Protein AF-A0A7J2R5H4-F1 (afdb_monomer)

Mean predicted aligned error: 17.63 Å

Secondary structure (DSSP, 8-state):
-PPPPHHHHHHHHHHTTTPPPTTTT--TTT-HHHHHHHHHHHHHHTTPPPPHHHHHHHHHHHSS----S--HHHHHHHHHHHTT-PPPHHHHHHHHHHHHHHHHHHTTS---S-HHHHHHHHHHHHTT---EES-SSTT--SEEETTTEEEEEE-HHHHT-HHHHHHHHHTT-S-HHHHHHHHHHHHHHHHTT-EEEEEEHHHHHHHHHHHHHHHHTT-

Sequence (219 aa):
MRCLSKEHKLKLSKSLKGIKPWNKGLTKLSDNRMKIISEKVSKTLTGRKLSKQHKENISKGGKGTKRPLVSNKWRERQSLSHMGNKPSEQTKEKMSKSAIIRISKRSNGKFKNTKPERLVQSVLSVNHIEYETHKSIYGIPDIFIKPNICIFIDGCYFHGCKKCHSKQVLSGIIPTKQIKRDILVNKKLKLLDYDVFRFWEHDVLNNVYDLIKGELKFV

Solvent-accessible surface area (backbone atoms only — not comparable to full-atom values): 13100 Å² total; per-residue (Å²): 132,88,79,76,51,73,67,55,54,49,54,51,53,61,75,50,63,87,65,77,59,95,60,76,88,64,41,62,88,78,32,68,67,50,36,52,51,51,50,53,52,47,63,70,51,60,88,62,79,77,51,70,70,58,52,48,51,56,51,55,74,52,62,82,62,72,74,66,76,80,41,70,69,55,53,48,53,53,48,60,72,47,60,90,65,72,75,52,70,72,52,50,51,51,51,48,56,54,46,52,53,51,52,60,66,44,71,83,52,91,83,72,81,48,73,48,54,50,50,54,52,49,52,34,55,75,68,73,50,72,70,42,69,58,43,96,51,86,78,44,32,57,37,32,31,81,94,42,40,32,34,38,74,43,48,44,77,62,71,42,32,62,87,86,36,43,73,46,49,76,67,63,74,41,53,64,68,53,55,54,48,51,53,51,35,53,54,53,39,48,74,68,69,28,50,78,49,77,41,47,35,67,55,42,70,74,43,45,64,64,53,49,45,69,71,60,52,76,120

Foldseek 3Di:
DDDDDPVRVVVVVVVCVPPDPPCVPPDVVRDVVNVVVVVVVCVVPVPDDDDPVRVVVVVVVCPPPPVPPCDVVNVVVVVVVCVPDDDDPVRVVVVVVVVVVVVVVCVPPPDAPDPLLVLLVVLCVVLVFDWDAQPPDQPRARIDGPPAEGEHEDECQALPPCVPHVPCVVVVVHPPVVPVSVVVSVVVSVVVVHHYHYHYSVCSVVDVNVVCCVPVVSD

Structure (mmCIF, N/CA/C/O backbone):
data_AF-A0A7J2R5H4-F1
#
_entry.id   AF-A0A7J2R5H4-F1
#
loop_
_atom_site.group_PDB
_atom_site.id
_atom_site.type_symbol
_atom_site.label_atom_id
_atom_site.label_alt_id
_atom_site.label_comp_id
_atom_site.label_asym_id
_atom_site.label_entity_id
_atom_site.label_seq_id
_atom_site.pdbx_PDB_ins_code
_atom_site.Cartn_x
_atom_site.Cartn_y
_atom_site.Cartn_z
_atom_site.occupancy
_atom_site.B_iso_or_equiv
_atom_site.auth_seq_id
_atom_site.auth_comp_id
_atom_site.auth_asym_id
_atom_site.auth_atom_id
_atom_site.pdbx_PDB_model_num
ATOM 1 N N . MET A 1 1 ? 29.110 22.960 -41.465 1.00 38.25 1 MET A N 1
ATOM 2 C CA . MET A 1 1 ? 28.527 22.041 -42.473 1.00 38.25 1 MET A CA 1
ATOM 3 C C . MET A 1 1 ? 27.745 22.877 -43.473 1.00 38.25 1 MET A C 1
ATOM 5 O O . MET A 1 1 ? 26.757 23.481 -43.074 1.00 38.25 1 MET A O 1
ATOM 9 N N . ARG A 1 2 ? 28.211 22.983 -44.725 1.00 34.78 2 ARG A N 1
ATOM 10 C CA . ARG A 1 2 ? 27.499 23.724 -45.781 1.00 34.78 2 ARG A CA 1
ATOM 11 C C . ARG A 1 2 ? 26.183 23.001 -46.088 1.00 34.78 2 ARG A C 1
ATOM 13 O O . ARG A 1 2 ? 26.192 21.813 -46.398 1.00 34.78 2 ARG A O 1
ATOM 20 N N . CYS A 1 3 ? 25.052 23.686 -45.938 1.00 40.31 3 CYS A N 1
ATOM 21 C CA . CYS A 1 3 ? 23.750 23.123 -46.287 1.00 40.31 3 CYS A CA 1
ATOM 22 C C . CYS A 1 3 ? 23.586 23.137 -47.811 1.00 40.31 3 CYS A C 1
ATOM 24 O O . CYS A 1 3 ? 23.697 24.189 -48.430 1.00 40.31 3 CYS A O 1
ATOM 26 N N . LEU A 1 4 ? 23.312 21.976 -48.410 1.00 58.97 4 LEU A N 1
ATOM 27 C CA . LEU A 1 4 ? 23.008 21.866 -49.841 1.00 58.97 4 LEU A CA 1
ATOM 28 C C . LEU A 1 4 ? 21.723 22.642 -50.177 1.00 58.97 4 LEU A C 1
ATOM 30 O O . LEU A 1 4 ? 20.738 22.550 -49.431 1.00 58.97 4 LEU A O 1
ATOM 34 N N . SER A 1 5 ? 21.727 23.371 -51.300 1.00 75.69 5 SER A N 1
ATOM 35 C CA . SER A 1 5 ? 20.550 24.097 -51.793 1.00 75.69 5 SER A CA 1
ATOM 36 C C . SER A 1 5 ? 19.396 23.129 -52.096 1.00 75.69 5 SER A C 1
ATOM 38 O O . SER A 1 5 ? 19.605 21.936 -52.344 1.00 75.69 5 SER A O 1
ATOM 40 N N . LYS A 1 6 ? 18.152 23.626 -52.045 1.00 69.00 6 LYS A N 1
ATOM 41 C CA . LYS A 1 6 ? 16.945 22.818 -52.317 1.00 69.00 6 LYS A CA 1
ATOM 42 C C . LYS A 1 6 ? 17.012 22.155 -53.694 1.00 69.00 6 LYS A C 1
ATOM 44 O O . LYS A 1 6 ? 16.671 20.986 -53.833 1.00 69.00 6 LYS A O 1
ATOM 49 N N . GLU A 1 7 ? 17.524 22.888 -54.670 1.00 71.06 7 GLU A N 1
ATOM 50 C CA . GLU A 1 7 ? 17.703 22.439 -56.045 1.00 71.06 7 GLU A CA 1
ATOM 51 C C . GLU A 1 7 ? 18.719 21.296 -56.149 1.00 71.06 7 GLU A C 1
ATOM 53 O O . GLU A 1 7 ? 18.474 20.287 -56.811 1.00 71.06 7 GLU A O 1
ATOM 58 N N . HIS A 1 8 ? 19.819 21.396 -55.400 1.00 71.00 8 HIS A N 1
ATOM 59 C CA . HIS A 1 8 ? 20.851 20.368 -55.373 1.00 71.00 8 HIS A CA 1
ATOM 60 C C . HIS A 1 8 ? 20.341 19.073 -54.724 1.00 71.00 8 HIS A C 1
ATOM 62 O O . HIS A 1 8 ? 20.588 17.984 -55.236 1.00 71.00 8 HIS A O 1
ATOM 68 N N . LYS A 1 9 ? 19.540 19.181 -53.652 1.00 67.81 9 LYS A N 1
ATOM 69 C CA . LYS A 1 9 ? 18.851 18.031 -53.033 1.00 67.81 9 LYS A CA 1
ATOM 70 C C . LYS A 1 9 ? 17.858 17.366 -53.990 1.00 67.81 9 LYS A C 1
ATOM 72 O O . LYS A 1 9 ? 17.735 16.143 -53.981 1.00 67.81 9 LYS A O 1
ATOM 77 N N . LEU A 1 10 ? 17.164 18.156 -54.812 1.00 72.69 10 LEU A N 1
ATOM 78 C CA . LEU A 1 10 ? 16.202 17.650 -55.791 1.00 72.69 10 LEU A CA 1
ATOM 79 C C . LEU A 1 10 ? 16.900 16.900 -56.935 1.00 72.69 10 LEU A C 1
ATOM 81 O O . LEU A 1 10 ? 16.455 15.815 -57.308 1.00 72.69 10 LEU A O 1
ATOM 85 N N . LYS A 1 11 ? 18.015 17.443 -57.447 1.00 74.75 11 LYS A N 1
ATOM 86 C CA . LYS A 1 11 ? 18.871 16.781 -58.450 1.00 74.75 11 LYS A CA 1
ATOM 87 C C . LYS A 1 11 ? 19.430 15.455 -57.919 1.00 74.75 11 LYS A C 1
ATOM 89 O O . LYS A 1 11 ? 19.327 14.443 -58.604 1.00 74.75 11 LYS A O 1
ATOM 94 N N . LEU A 1 12 ? 19.903 15.437 -56.669 1.00 67.25 12 LEU A N 1
ATOM 95 C CA . LEU A 1 12 ? 20.386 14.220 -56.002 1.00 67.25 12 LEU A CA 1
ATOM 96 C C . LEU A 1 12 ? 19.277 13.165 -55.835 1.00 67.25 12 LEU A C 1
ATOM 98 O O . LEU A 1 12 ? 19.480 11.987 -56.097 1.00 67.25 12 LEU A O 1
ATOM 102 N N . SER A 1 13 ? 18.083 13.590 -55.411 1.00 69.19 13 SER A N 1
ATOM 103 C CA . SER A 1 13 ? 16.916 12.712 -55.251 1.00 69.19 13 SER A CA 1
ATOM 104 C C . SER A 1 13 ? 16.495 12.068 -56.575 1.00 69.19 13 SER A C 1
ATOM 106 O O . SER A 1 13 ? 16.214 10.870 -56.621 1.00 69.19 13 SER A O 1
ATOM 108 N N . LYS A 1 14 ? 16.499 12.846 -57.666 1.00 76.19 14 LYS A N 1
ATOM 109 C CA . LYS A 1 14 ? 16.196 12.343 -59.011 1.00 76.19 14 LYS A CA 1
ATOM 110 C C . LYS A 1 14 ? 17.250 11.347 -59.506 1.00 76.19 14 LYS A C 1
ATOM 112 O O . LYS A 1 14 ? 16.854 10.330 -60.061 1.00 76.19 14 LYS A O 1
ATOM 117 N N . SER A 1 15 ? 18.546 11.587 -59.273 1.00 70.69 15 SER A N 1
ATOM 118 C CA . SER A 1 15 ? 19.603 10.666 -59.733 1.00 70.69 15 SER A CA 1
ATOM 119 C C . SER A 1 15 ? 19.672 9.361 -58.934 1.00 70.69 15 SER A C 1
ATOM 121 O O . SER A 1 15 ? 20.053 8.327 -59.470 1.00 70.69 15 SER A O 1
ATOM 123 N N . LEU A 1 16 ? 19.262 9.381 -57.664 1.00 66.25 16 LEU A N 1
ATOM 124 C CA . LEU A 1 16 ? 19.221 8.197 -56.799 1.00 66.25 16 LEU A CA 1
ATOM 125 C C . LEU A 1 16 ? 17.943 7.360 -56.976 1.00 66.25 16 LEU A C 1
ATOM 127 O O . LEU A 1 16 ? 17.800 6.301 -56.355 1.00 66.25 16 LEU A O 1
ATOM 131 N N . LYS A 1 17 ? 16.991 7.819 -57.797 1.00 61.41 17 LYS A N 1
ATOM 132 C CA . LYS A 1 17 ? 15.691 7.170 -57.978 1.00 61.41 17 LYS A CA 1
ATOM 133 C C . LYS A 1 17 ? 15.877 5.840 -58.722 1.00 61.41 17 LYS A C 1
ATOM 135 O O . LYS A 1 17 ? 16.174 5.823 -59.907 1.00 61.41 17 LYS A O 1
ATOM 140 N N . GLY A 1 18 ? 15.706 4.726 -58.006 1.00 66.69 18 GLY A N 1
ATOM 141 C CA . GLY A 1 18 ? 15.849 3.362 -58.539 1.00 66.69 18 GLY A CA 1
ATOM 142 C C . GLY A 1 18 ? 17.138 2.641 -58.128 1.00 66.69 18 GLY A C 1
ATOM 143 O O . GLY A 1 18 ? 17.202 1.417 -58.223 1.00 66.69 18 GLY A O 1
ATOM 144 N N . ILE A 1 19 ? 18.130 3.352 -57.581 1.00 68.12 19 ILE A N 1
ATOM 145 C CA . ILE A 1 19 ? 19.371 2.733 -57.104 1.00 68.12 19 ILE A CA 1
ATOM 146 C C . ILE A 1 19 ? 19.095 2.019 -55.778 1.00 68.12 19 ILE A C 1
ATOM 148 O O . ILE A 1 19 ? 18.742 2.633 -54.767 1.00 68.12 19 ILE A O 1
ATOM 152 N N . LYS A 1 20 ? 19.251 0.693 -55.774 1.00 61.75 20 LYS A N 1
ATOM 153 C CA . LYS A 1 20 ? 19.143 -0.121 -54.563 1.00 61.75 20 LYS A CA 1
ATOM 154 C C . LYS A 1 20 ? 20.397 0.129 -53.710 1.00 61.75 20 LYS A C 1
ATOM 156 O O . LYS A 1 20 ? 21.496 -0.141 -54.187 1.00 61.75 20 LYS A O 1
ATOM 161 N N . PRO A 1 21 ? 20.282 0.642 -52.473 1.00 66.50 21 PRO A N 1
ATOM 162 C CA . PRO A 1 21 ? 21.464 0.890 -51.665 1.00 66.50 21 PRO A CA 1
ATOM 163 C C . PRO A 1 21 ? 22.123 -0.444 -51.301 1.00 66.50 21 PRO A C 1
ATOM 165 O O . PRO A 1 21 ? 21.437 -1.429 -51.022 1.00 66.50 21 PRO A O 1
ATOM 168 N N . TRP A 1 22 ? 23.455 -0.474 -51.309 1.00 72.75 22 TRP A N 1
ATOM 169 C CA . TRP A 1 22 ? 24.270 -1.684 -51.127 1.00 72.75 22 TRP A CA 1
ATOM 170 C C . TRP A 1 22 ? 24.010 -2.423 -49.802 1.00 72.75 22 TRP A C 1
ATOM 172 O O . TRP A 1 22 ? 24.331 -3.597 -49.666 1.00 72.75 22 TRP A O 1
ATOM 182 N N . ASN A 1 23 ? 23.418 -1.740 -48.821 1.00 68.56 23 ASN A N 1
ATOM 183 C CA . ASN A 1 23 ? 23.062 -2.280 -47.513 1.00 68.56 23 ASN A CA 1
ATOM 184 C C . ASN A 1 23 ? 21.603 -2.762 -47.412 1.00 68.56 23 ASN A C 1
ATOM 186 O O . ASN A 1 23 ? 21.162 -3.159 -46.331 1.00 68.56 23 ASN A O 1
ATOM 190 N N . LYS A 1 24 ? 20.820 -2.713 -48.497 1.00 70.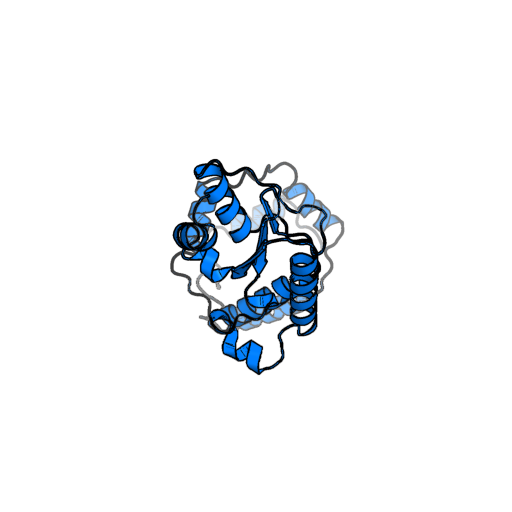50 24 LYS A N 1
ATOM 191 C CA . LYS A 1 24 ? 19.404 -3.097 -48.462 1.00 70.50 24 LYS A CA 1
ATOM 192 C C . LYS A 1 24 ? 19.268 -4.598 -48.191 1.00 70.50 24 LYS A C 1
ATOM 194 O O . LYS A 1 24 ? 19.534 -5.409 -49.070 1.00 70.50 24 LYS A O 1
ATOM 199 N N . GLY A 1 25 ? 18.799 -4.940 -46.991 1.00 69.12 25 GLY A N 1
ATOM 200 C CA . GLY A 1 25 ? 18.618 -6.322 -46.527 1.00 69.12 25 GLY A CA 1
ATOM 201 C C . GLY A 1 25 ? 19.728 -6.834 -45.601 1.00 69.12 25 GLY A C 1
ATOM 202 O O . GLY A 1 25 ? 19.574 -7.905 -45.027 1.00 69.12 25 GLY A O 1
ATOM 203 N N . LEU A 1 26 ? 20.805 -6.066 -45.392 1.00 74.19 26 LEU A N 1
ATOM 204 C CA . LEU A 1 26 ? 21.853 -6.400 -44.424 1.00 74.19 26 LEU A CA 1
ATOM 205 C C . LEU A 1 26 ? 21.480 -5.859 -43.038 1.00 74.19 26 LEU A C 1
ATOM 207 O O . LEU A 1 26 ? 21.180 -4.677 -42.866 1.00 74.19 26 LEU A O 1
ATOM 211 N N . THR A 1 27 ? 21.519 -6.723 -42.029 1.00 69.00 27 THR A N 1
ATOM 212 C CA . THR A 1 27 ? 21.277 -6.389 -40.621 1.00 69.00 27 THR A CA 1
ATOM 213 C C . THR A 1 27 ? 22.570 -6.510 -39.812 1.00 69.00 27 THR A C 1
ATOM 215 O O . THR A 1 27 ? 23.542 -7.118 -40.254 1.00 69.00 27 THR A O 1
ATOM 218 N N . LYS A 1 28 ? 22.587 -5.977 -38.582 1.00 66.31 28 LYS A N 1
ATOM 219 C CA . LYS A 1 28 ? 23.737 -6.126 -37.662 1.00 66.31 28 LYS A CA 1
ATOM 220 C C . LYS A 1 28 ? 24.020 -7.583 -37.272 1.00 66.31 28 LYS A C 1
ATOM 222 O O . LYS A 1 28 ? 25.095 -7.865 -36.758 1.00 66.31 28 LYS A O 1
ATOM 227 N N . LEU A 1 29 ? 23.031 -8.460 -37.455 1.00 66.94 29 LEU A N 1
ATOM 228 C CA . LEU A 1 29 ? 23.120 -9.891 -37.176 1.00 66.94 29 LEU A CA 1
ATOM 229 C C . LEU A 1 29 ? 23.621 -10.668 -38.395 1.00 66.94 29 LEU A C 1
ATOM 231 O O . LEU A 1 29 ? 24.313 -11.661 -38.231 1.00 66.94 29 LEU A O 1
ATOM 235 N N . SER A 1 30 ? 23.287 -10.206 -39.603 1.00 70.06 30 SER A N 1
ATOM 236 C CA . SER A 1 30 ? 23.615 -10.907 -40.845 1.00 70.06 30 SER A CA 1
ATOM 237 C C . SER A 1 30 ? 24.944 -10.475 -41.471 1.00 70.06 30 SER A C 1
ATOM 239 O O . SER A 1 30 ? 25.470 -11.205 -42.299 1.00 70.06 30 SER A O 1
ATOM 241 N N . ASP A 1 31 ? 25.489 -9.301 -41.124 1.00 76.88 31 ASP A N 1
ATOM 242 C CA . ASP A 1 31 ? 26.771 -8.821 -41.660 1.00 76.88 31 ASP A CA 1
ATOM 243 C C . ASP A 1 31 ? 27.586 -8.066 -40.594 1.00 76.88 31 ASP A C 1
ATOM 245 O O . ASP A 1 31 ? 27.145 -7.069 -40.008 1.00 76.88 31 ASP A O 1
ATOM 249 N N . ASN A 1 32 ? 28.819 -8.524 -40.364 1.00 78.31 32 ASN A N 1
ATOM 250 C CA . ASN A 1 32 ? 29.728 -7.961 -39.366 1.00 78.31 32 ASN A CA 1
ATOM 251 C C . ASN A 1 32 ? 30.132 -6.505 -39.683 1.00 78.31 32 ASN A C 1
ATOM 253 O O . ASN A 1 32 ? 30.345 -5.698 -38.776 1.00 78.31 32 ASN A O 1
ATOM 257 N N . ARG A 1 33 ? 30.149 -6.101 -40.960 1.00 79.00 33 ARG A N 1
ATOM 258 C CA . ARG A 1 33 ? 30.420 -4.708 -41.359 1.00 79.00 33 ARG A CA 1
ATOM 259 C C . ARG A 1 33 ? 29.328 -3.767 -40.856 1.00 79.00 33 ARG A C 1
ATOM 261 O O . ARG A 1 33 ? 29.638 -2.667 -40.402 1.00 79.00 33 ARG A O 1
ATOM 268 N N . MET A 1 34 ? 28.062 -4.201 -40.869 1.00 77.62 34 MET A N 1
ATOM 269 C CA . MET A 1 34 ? 26.941 -3.419 -40.321 1.00 77.62 34 MET A CA 1
ATOM 270 C C . MET A 1 34 ? 27.062 -3.237 -38.809 1.00 77.62 34 MET A C 1
ATOM 272 O O . MET A 1 34 ? 26.751 -2.161 -38.286 1.00 77.62 34 MET A O 1
ATOM 276 N N . LYS A 1 35 ? 27.559 -4.260 -38.107 1.00 76.06 35 LYS A N 1
ATOM 277 C CA . LYS A 1 35 ? 27.850 -4.188 -36.673 1.00 76.06 35 LYS A CA 1
ATOM 278 C C . LYS A 1 35 ? 28.961 -3.174 -36.383 1.00 76.06 35 LYS A C 1
ATOM 280 O O . LYS A 1 35 ? 28.731 -2.234 -35.623 1.00 76.06 35 LYS A O 1
ATOM 285 N N . ILE A 1 36 ? 30.098 -3.281 -37.073 1.00 81.19 36 ILE A N 1
ATOM 286 C CA . ILE A 1 36 ? 31.251 -2.376 -36.916 1.00 81.19 36 ILE A CA 1
ATOM 287 C C . ILE A 1 36 ? 30.870 -0.922 -37.233 1.00 81.19 36 ILE A C 1
ATOM 289 O O . ILE A 1 36 ? 31.207 -0.009 -36.474 1.00 81.19 36 ILE A O 1
ATOM 293 N N . ILE A 1 37 ? 30.141 -0.686 -38.330 1.00 79.69 37 ILE A N 1
ATOM 294 C CA . ILE A 1 37 ? 29.668 0.656 -38.704 1.00 79.69 37 ILE A CA 1
ATOM 295 C C . ILE A 1 37 ? 28.737 1.207 -37.622 1.00 79.69 37 ILE A C 1
ATOM 297 O O . ILE A 1 37 ? 28.915 2.343 -37.183 1.00 79.69 37 ILE A O 1
ATOM 301 N N . SER A 1 38 ? 27.782 0.407 -37.137 1.00 75.19 38 SER A N 1
ATOM 302 C CA . SER A 1 38 ? 26.873 0.836 -36.072 1.00 75.19 38 SER A CA 1
ATOM 303 C C . SER A 1 38 ? 27.605 1.162 -34.771 1.00 75.19 38 SER A C 1
ATOM 305 O O . SER A 1 38 ? 27.199 2.096 -34.084 1.00 75.19 38 SER A O 1
ATOM 307 N N . GLU A 1 39 ? 28.631 0.399 -34.403 1.00 78.44 39 GLU A N 1
ATOM 308 C CA . GLU A 1 39 ? 29.410 0.635 -33.185 1.00 78.44 39 GLU A CA 1
ATOM 309 C C . GLU A 1 39 ? 30.249 1.911 -33.300 1.00 78.44 39 GLU A C 1
ATOM 311 O O . GLU A 1 39 ? 30.237 2.733 -32.382 1.00 78.44 39 GLU A O 1
ATOM 316 N N . LYS A 1 40 ? 30.907 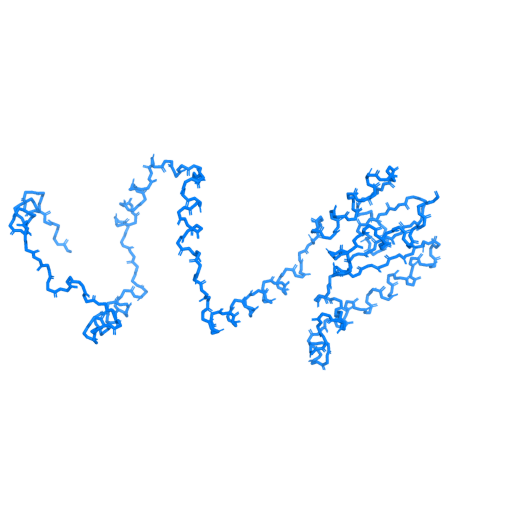2.136 -34.445 1.00 82.12 40 LYS A N 1
ATOM 317 C CA . LYS A 1 40 ? 31.647 3.381 -34.723 1.00 82.12 40 LYS A CA 1
ATOM 318 C C . LYS A 1 40 ? 30.725 4.603 -34.713 1.00 82.12 40 LYS A C 1
ATOM 320 O O . LYS A 1 40 ? 31.038 5.610 -34.078 1.00 82.12 40 LYS A O 1
ATOM 325 N N . VAL A 1 41 ? 29.565 4.514 -35.362 1.00 76.31 41 VAL A N 1
ATOM 326 C CA . VAL A 1 41 ? 28.556 5.587 -35.359 1.00 76.31 41 VAL A CA 1
ATOM 327 C C . VAL A 1 41 ? 28.009 5.824 -33.949 1.00 76.31 41 VAL A C 1
ATOM 329 O O . VAL A 1 41 ? 27.904 6.967 -33.518 1.00 76.31 41 VAL A O 1
ATOM 332 N N . SER A 1 42 ? 27.716 4.769 -33.186 1.00 72.81 42 SER A N 1
ATOM 333 C CA . SER A 1 42 ? 27.232 4.920 -31.810 1.00 72.81 42 SER A CA 1
ATOM 334 C C . SER A 1 42 ? 28.263 5.623 -30.932 1.00 72.81 42 SER A C 1
ATOM 336 O O . SER A 1 42 ? 27.902 6.588 -30.268 1.00 72.81 42 SER A O 1
ATOM 338 N N . LYS A 1 43 ? 29.535 5.197 -30.976 1.00 75.75 43 LYS A N 1
ATOM 339 C CA . LYS A 1 43 ? 30.639 5.797 -30.204 1.00 75.75 43 LYS A CA 1
ATOM 340 C C . LYS A 1 43 ? 30.876 7.269 -30.558 1.00 75.75 43 LYS A C 1
ATOM 342 O O . LYS A 1 43 ? 31.111 8.083 -29.673 1.00 75.75 43 LYS A O 1
ATOM 347 N N . THR A 1 44 ? 30.781 7.625 -31.839 1.00 72.38 44 THR A N 1
ATOM 348 C CA . THR A 1 44 ? 30.969 9.014 -32.304 1.00 72.38 44 THR A CA 1
ATOM 349 C C . THR A 1 44 ? 29.789 9.932 -31.978 1.00 72.38 44 THR A C 1
ATOM 351 O O . THR A 1 44 ? 29.961 11.147 -31.875 1.00 72.38 44 THR A O 1
ATOM 354 N N . LEU A 1 45 ? 28.583 9.379 -31.820 1.00 69.12 45 LEU A N 1
ATOM 355 C CA . LEU A 1 45 ? 27.383 10.146 -31.480 1.00 69.12 45 LEU A CA 1
ATOM 356 C C . LEU A 1 45 ? 27.125 10.221 -29.971 1.00 69.12 45 LEU A C 1
ATOM 358 O O . LEU A 1 45 ? 26.498 11.183 -29.518 1.00 69.12 45 LEU A O 1
ATOM 362 N N . THR A 1 46 ? 27.600 9.253 -29.182 1.00 53.75 46 THR A N 1
ATOM 363 C CA . THR A 1 46 ? 27.489 9.286 -27.718 1.00 53.75 46 THR A CA 1
ATOM 364 C C . THR A 1 46 ? 28.124 10.553 -27.149 1.00 53.75 46 THR A C 1
ATOM 366 O O . THR A 1 46 ? 29.288 10.843 -27.395 1.00 53.75 46 THR A O 1
ATOM 369 N N . GLY A 1 47 ? 27.336 11.330 -26.400 1.00 64.38 47 GLY A N 1
ATOM 370 C CA . GLY A 1 47 ? 27.778 12.579 -25.763 1.00 64.38 47 GLY A CA 1
ATOM 371 C C . GLY A 1 47 ? 27.771 13.823 -26.663 1.00 64.38 47 GLY A C 1
ATOM 372 O O . GLY A 1 47 ? 27.967 14.933 -26.163 1.00 64.38 47 GLY A O 1
ATOM 373 N N . ARG A 1 48 ? 27.488 13.697 -27.969 1.00 73.75 48 ARG A N 1
ATOM 374 C CA . ARG A 1 48 ? 27.439 14.848 -28.882 1.00 73.75 48 ARG A CA 1
ATOM 375 C C . ARG A 1 48 ? 26.281 15.787 -28.523 1.00 73.75 48 ARG A C 1
ATOM 377 O O . ARG A 1 48 ? 25.109 15.430 -28.634 1.00 73.75 48 ARG A O 1
ATOM 384 N N . LYS A 1 49 ? 26.598 17.034 -28.158 1.00 71.62 49 LYS A N 1
ATOM 385 C CA . LYS A 1 49 ? 25.590 18.079 -27.922 1.00 71.62 49 LYS A CA 1
ATOM 386 C C . LYS A 1 49 ? 25.029 18.586 -29.256 1.00 71.62 49 LYS A C 1
ATOM 388 O O . LYS A 1 49 ? 25.769 19.019 -30.136 1.00 71.62 49 LYS A O 1
ATOM 393 N N . LEU A 1 50 ? 23.705 18.545 -29.403 1.00 73.69 50 LEU A N 1
ATOM 394 C CA . LEU A 1 50 ? 23.008 19.106 -30.567 1.00 73.69 50 LEU A CA 1
ATOM 395 C C . LEU A 1 50 ? 23.131 20.639 -30.584 1.00 73.69 50 LEU A C 1
ATOM 397 O O . LEU A 1 50 ? 23.021 21.278 -29.533 1.00 73.69 50 LEU A O 1
ATOM 401 N N . SER A 1 51 ? 23.316 21.229 -31.771 1.00 79.56 51 SER A N 1
ATOM 402 C CA . SER A 1 51 ? 23.372 22.689 -31.931 1.00 79.56 51 SER A CA 1
ATOM 403 C C . SER A 1 51 ? 22.021 23.341 -31.616 1.00 79.56 51 SER A C 1
ATOM 405 O O . SER A 1 51 ? 20.975 22.696 -31.723 1.00 79.56 51 SER A O 1
ATOM 407 N N . LYS A 1 52 ? 22.027 24.632 -31.253 1.00 75.12 52 LYS A N 1
ATOM 408 C CA . LYS A 1 52 ? 20.796 25.397 -30.970 1.00 75.12 52 LYS A CA 1
ATOM 409 C C . LYS A 1 52 ? 19.806 25.328 -32.141 1.00 75.12 52 LYS A C 1
ATOM 411 O O . LYS A 1 52 ? 18.664 24.932 -31.943 1.00 75.12 52 LYS A O 1
ATOM 416 N N . GLN A 1 53 ? 20.286 25.571 -33.362 1.00 74.75 53 GLN A N 1
ATOM 417 C CA . GLN A 1 53 ? 19.480 25.505 -34.586 1.00 74.75 53 GLN A CA 1
ATOM 418 C C . GLN A 1 53 ? 18.897 24.103 -34.839 1.00 74.75 53 GLN A C 1
ATOM 420 O O . GLN A 1 53 ? 17.750 23.963 -35.254 1.00 74.75 53 GLN A O 1
ATOM 425 N N . HIS A 1 54 ? 19.655 23.040 -34.549 1.00 70.56 54 HIS A N 1
ATOM 426 C CA . HIS A 1 54 ? 19.165 21.669 -34.701 1.00 70.56 54 HIS A CA 1
ATOM 427 C C . HIS A 1 54 ? 18.081 21.326 -33.666 1.00 70.56 54 HIS A C 1
ATOM 429 O O . HIS A 1 54 ? 17.068 20.726 -34.017 1.00 70.56 54 HIS A O 1
ATOM 435 N N . LYS A 1 55 ? 18.250 21.754 -32.406 1.00 73.12 55 LYS A N 1
ATOM 436 C CA . LYS A 1 55 ? 17.223 21.611 -31.356 1.00 73.12 55 LYS A CA 1
ATOM 437 C C . LYS A 1 55 ? 15.940 22.362 -31.713 1.00 73.12 55 LYS A C 1
ATOM 439 O O . LYS A 1 55 ? 14.846 21.845 -31.503 1.00 73.12 55 LYS A O 1
ATOM 444 N N . GLU A 1 56 ? 16.076 23.556 -32.279 1.00 73.25 56 GLU A N 1
ATOM 445 C CA . GLU A 1 56 ? 14.948 24.383 -32.696 1.00 73.25 56 GLU A CA 1
ATOM 446 C C . GLU A 1 56 ? 14.182 23.765 -33.870 1.00 73.25 56 GLU A C 1
ATOM 448 O O . GLU A 1 56 ? 12.956 23.720 -33.838 1.00 73.25 56 GLU A O 1
ATOM 453 N N . ASN A 1 57 ? 14.882 23.194 -34.853 1.00 77.00 57 ASN A N 1
ATOM 454 C CA . ASN A 1 57 ? 14.256 22.476 -35.966 1.00 77.00 57 ASN A CA 1
ATOM 455 C C . ASN A 1 57 ? 13.504 21.216 -35.502 1.00 77.00 57 ASN A C 1
ATOM 457 O O . ASN A 1 57 ? 12.405 20.955 -35.986 1.00 77.00 57 ASN A O 1
ATOM 461 N N . ILE A 1 58 ? 14.049 20.468 -34.532 1.00 65.69 58 ILE A N 1
ATOM 462 C CA . ILE A 1 58 ? 13.345 19.335 -33.902 1.00 65.69 58 ILE A CA 1
ATOM 463 C C . ILE A 1 58 ? 12.092 19.824 -33.162 1.00 65.69 58 ILE A C 1
ATOM 465 O O . ILE A 1 58 ? 11.026 19.225 -33.292 1.00 65.69 58 ILE A O 1
ATOM 469 N N . SER A 1 59 ? 12.200 20.925 -32.411 1.00 64.81 59 SER A N 1
ATOM 470 C CA . SER A 1 59 ? 11.070 21.518 -31.685 1.00 64.81 59 SER A CA 1
ATOM 471 C C . SER A 1 59 ? 9.973 22.003 -32.637 1.00 64.81 59 SER A C 1
ATOM 473 O O . SER A 1 59 ? 8.801 21.696 -32.433 1.00 64.81 59 SER A O 1
ATOM 475 N N . LYS A 1 60 ? 10.349 22.700 -33.716 1.00 69.81 60 LYS A N 1
ATOM 476 C CA . LYS A 1 60 ? 9.440 23.189 -34.762 1.00 69.81 60 LYS A CA 1
ATOM 477 C C . LYS A 1 60 ? 8.766 22.043 -35.520 1.00 69.81 60 LYS A C 1
ATOM 479 O O . LYS A 1 60 ? 7.575 22.132 -35.778 1.00 69.81 60 LYS A O 1
ATOM 484 N N . GLY A 1 61 ? 9.476 20.945 -35.789 1.00 63.12 61 GLY A N 1
ATOM 485 C CA . GLY A 1 61 ? 8.905 19.755 -36.435 1.00 63.12 61 GLY A CA 1
ATOM 486 C C . GLY A 1 61 ? 7.855 19.010 -35.598 1.00 63.12 61 GLY A C 1
ATOM 487 O O . GLY A 1 61 ? 7.056 18.269 -36.160 1.00 63.12 61 GLY A O 1
ATOM 488 N N . GLY A 1 62 ? 7.840 19.204 -34.272 1.00 55.47 62 GLY A N 1
ATOM 489 C CA . GLY A 1 62 ? 6.841 18.626 -33.360 1.00 55.47 62 GLY A CA 1
ATOM 490 C C . GLY A 1 62 ? 5.755 19.601 -32.886 1.00 55.47 62 GLY A C 1
ATOM 491 O O . GLY A 1 62 ? 4.783 19.176 -32.260 1.00 55.47 62 GLY A O 1
ATOM 492 N N . LYS A 1 63 ? 5.898 20.905 -33.158 1.00 43.44 63 LYS A N 1
ATOM 493 C CA . LYS A 1 63 ? 4.900 21.926 -32.814 1.00 43.44 63 LYS A CA 1
ATOM 494 C C . LYS A 1 63 ? 3.785 21.912 -33.861 1.00 43.44 63 LYS A C 1
ATOM 496 O O . LYS A 1 63 ? 4.017 22.238 -35.015 1.00 43.44 63 LYS A O 1
ATOM 501 N N . GLY A 1 64 ? 2.576 21.532 -33.449 1.00 48.31 64 GLY A N 1
ATOM 502 C CA . GLY A 1 64 ? 1.382 21.510 -34.306 1.00 48.31 64 GLY A CA 1
ATOM 503 C C . GLY A 1 64 ? 0.887 20.109 -34.665 1.00 48.31 64 GLY A C 1
ATOM 504 O O . GLY A 1 64 ? -0.304 19.930 -34.906 1.00 48.31 64 GLY A O 1
ATOM 505 N N . THR A 1 65 ? 1.731 19.076 -34.567 1.00 46.72 65 THR A N 1
ATOM 506 C CA . THR A 1 65 ? 1.219 17.708 -34.455 1.00 46.72 65 THR A CA 1
ATOM 507 C C . THR A 1 65 ? 0.636 17.562 -33.056 1.00 46.72 65 THR A C 1
ATOM 509 O O . THR A 1 65 ? 1.365 17.262 -32.107 1.00 46.72 65 THR A O 1
ATOM 512 N N . LYS A 1 66 ? -0.677 17.771 -32.890 1.00 46.59 66 LYS A N 1
ATOM 513 C CA . LYS A 1 66 ? -1.374 17.141 -31.764 1.00 46.59 66 LYS A CA 1
ATOM 514 C C . LYS A 1 66 ? -1.009 15.665 -31.884 1.00 46.59 66 LYS A C 1
ATOM 516 O O . LYS A 1 66 ? -1.399 15.039 -32.866 1.00 46.59 66 LYS A O 1
ATOM 521 N N . ARG A 1 67 ? -0.194 15.115 -30.971 1.00 51.69 67 ARG A N 1
ATOM 522 C CA . ARG A 1 67 ? -0.110 13.655 -30.859 1.00 51.69 67 ARG A CA 1
ATOM 523 C C . ARG A 1 67 ? -1.565 13.247 -30.664 1.00 51.69 67 ARG A C 1
ATOM 525 O O . ARG A 1 67 ? -2.134 13.697 -29.667 1.00 51.69 67 ARG A O 1
ATOM 532 N N . PRO A 1 68 ? -2.205 12.542 -31.614 1.00 50.66 68 PRO A N 1
ATOM 533 C CA . PRO A 1 68 ? -3.575 12.125 -31.392 1.00 50.66 68 PRO A CA 1
ATOM 534 C C . PRO A 1 68 ? -3.570 11.397 -30.051 1.00 50.66 68 PRO A C 1
ATOM 536 O O . PRO A 1 68 ? -2.640 10.618 -29.802 1.00 50.66 68 PRO A O 1
ATOM 539 N N . LEU A 1 69 ? -4.527 11.721 -29.171 1.00 52.38 69 LEU A N 1
ATOM 540 C CA . LEU A 1 69 ? -4.825 10.912 -27.987 1.00 52.38 69 LEU A CA 1
ATOM 541 C C . LEU A 1 69 ? -4.667 9.468 -28.426 1.00 52.38 69 LEU A C 1
ATOM 543 O O . LEU A 1 69 ? -5.340 9.083 -29.378 1.00 52.38 69 LEU A O 1
ATOM 547 N N . VAL A 1 70 ? -3.674 8.776 -27.859 1.00 56.69 70 VAL A N 1
ATOM 548 C CA . VAL A 1 70 ? -3.114 7.537 -28.405 1.00 56.69 70 VAL A CA 1
ATOM 549 C C . VAL A 1 70 ? -4.253 6.660 -28.907 1.00 56.69 70 VAL A C 1
ATOM 551 O O . VAL A 1 70 ? -4.976 6.082 -28.092 1.00 56.69 70 VAL A O 1
ATOM 554 N N . SER A 1 71 ? -4.464 6.652 -30.229 1.00 62.91 71 SER A N 1
ATOM 555 C CA . SER A 1 71 ? -5.689 6.090 -30.790 1.00 62.91 71 SER A CA 1
ATOM 556 C C . SER A 1 71 ? -5.720 4.602 -30.480 1.00 62.91 71 SER A C 1
ATOM 558 O O . SER A 1 71 ? -4.662 3.970 -30.391 1.00 62.91 71 SER A O 1
ATOM 560 N N . ASN A 1 72 ? -6.912 4.026 -30.316 1.00 69.25 72 ASN A N 1
ATOM 561 C CA . ASN A 1 72 ? -7.043 2.588 -30.052 1.00 69.25 72 ASN A CA 1
ATOM 562 C C . ASN A 1 72 ? -6.260 1.770 -31.093 1.00 69.25 72 ASN A C 1
ATOM 564 O O . ASN A 1 72 ? -5.497 0.886 -30.724 1.00 69.25 72 ASN A O 1
ATOM 568 N N . LYS A 1 73 ? -6.261 2.223 -32.354 1.00 63.50 73 LYS A N 1
ATOM 569 C CA . LYS A 1 73 ? -5.459 1.676 -33.458 1.00 63.50 73 LYS A CA 1
ATOM 570 C C . LYS A 1 73 ? -3.937 1.739 -33.245 1.00 63.50 73 LYS A C 1
ATOM 572 O O . LYS A 1 73 ? -3.216 0.839 -33.667 1.00 63.50 73 LYS A O 1
ATOM 577 N N . TRP A 1 74 ? -3.397 2.792 -32.621 1.00 63.16 74 TRP A N 1
ATOM 578 C CA . TRP A 1 74 ? -1.968 2.846 -32.264 1.00 63.16 74 TRP A CA 1
ATOM 579 C C . TRP A 1 74 ? -1.648 1.890 -31.111 1.00 63.16 74 TRP A C 1
ATOM 581 O O . TRP A 1 74 ? -0.609 1.231 -31.134 1.00 63.16 74 TRP A O 1
ATOM 591 N N . ARG A 1 75 ? -2.553 1.794 -30.129 1.00 63.69 75 ARG A N 1
ATOM 592 C CA . ARG A 1 75 ? -2.436 0.894 -28.974 1.00 63.69 75 ARG A CA 1
ATOM 593 C C . ARG A 1 75 ? -2.475 -0.574 -29.410 1.00 63.69 75 ARG A C 1
ATOM 595 O O . ARG A 1 75 ? -1.621 -1.347 -28.989 1.00 63.69 75 ARG A O 1
ATOM 602 N N . GLU A 1 76 ? -3.377 -0.911 -30.327 1.00 66.00 76 GLU A N 1
ATOM 603 C CA . GLU A 1 76 ? -3.448 -2.207 -31.006 1.00 66.00 76 GLU A CA 1
ATOM 604 C C . GLU A 1 76 ? -2.181 -2.491 -31.801 1.00 66.00 76 GLU A C 1
ATOM 606 O O . GLU A 1 76 ? -1.574 -3.533 -31.600 1.00 66.00 76 GLU A O 1
ATOM 611 N N . ARG A 1 77 ? -1.702 -1.558 -32.636 1.00 72.19 77 ARG A N 1
ATOM 612 C CA . ARG A 1 77 ? -0.446 -1.753 -33.386 1.00 72.19 77 ARG A CA 1
ATOM 613 C C . ARG A 1 77 ? 0.750 -2.015 -32.473 1.00 72.19 77 ARG A C 1
ATOM 615 O O . ARG A 1 77 ? 1.573 -2.864 -32.798 1.00 72.19 77 ARG A O 1
ATOM 622 N N . GLN A 1 78 ? 0.854 -1.295 -31.356 1.00 65.88 78 GLN A N 1
ATOM 623 C CA . GLN A 1 78 ? 1.894 -1.539 -30.356 1.00 65.88 78 GLN A CA 1
ATOM 624 C C . GLN A 1 78 ? 1.702 -2.882 -29.651 1.00 65.88 78 GLN A C 1
ATOM 626 O O . GLN A 1 78 ? 2.674 -3.601 -29.448 1.00 65.88 78 GLN A O 1
ATOM 631 N N . SER A 1 79 ? 0.473 -3.240 -29.282 1.00 69.00 79 SER A N 1
ATOM 632 C CA . SER A 1 79 ? 0.178 -4.534 -28.665 1.00 69.00 79 SER A CA 1
ATOM 633 C C . SER A 1 79 ? 0.542 -5.680 -29.613 1.00 69.00 79 SER A C 1
ATOM 635 O O . SER A 1 79 ? 1.360 -6.517 -29.245 1.00 69.00 79 SER A O 1
ATOM 637 N N . LEU A 1 80 ? 0.079 -5.632 -30.866 1.00 74.31 80 LEU A N 1
ATOM 638 C CA . LEU A 1 80 ? 0.399 -6.582 -31.936 1.00 74.31 80 LEU A CA 1
ATOM 639 C C . LEU A 1 80 ? 1.907 -6.692 -32.191 1.00 74.31 80 LEU A C 1
ATOM 641 O O . LEU A 1 80 ? 2.409 -7.793 -32.380 1.00 74.31 80 LEU A O 1
ATOM 645 N N . SER A 1 81 ? 2.661 -5.586 -32.144 1.00 67.25 81 SER A N 1
ATOM 646 C CA . SER A 1 81 ? 4.122 -5.641 -32.307 1.00 67.25 81 SER A CA 1
ATOM 647 C C . SER A 1 81 ? 4.853 -6.272 -31.116 1.00 67.25 81 SER A C 1
ATOM 649 O O . SER A 1 81 ? 6.007 -6.671 -31.247 1.00 67.25 81 SER A O 1
ATOM 651 N N . HIS A 1 82 ? 4.221 -6.323 -29.941 1.00 67.94 82 HIS A N 1
ATOM 652 C CA . HIS A 1 82 ? 4.763 -6.968 -28.742 1.00 67.94 82 HIS A CA 1
ATOM 653 C C . HIS A 1 82 ? 4.193 -8.376 -28.515 1.00 67.94 82 HIS A C 1
ATOM 655 O O . HIS A 1 82 ? 4.757 -9.128 -27.719 1.00 67.94 82 HIS A O 1
ATOM 661 N N . MET A 1 83 ? 3.118 -8.762 -29.211 1.00 54.34 83 MET A N 1
ATOM 662 C CA . MET A 1 83 ? 2.581 -10.120 -29.158 1.00 54.34 83 MET A CA 1
ATOM 663 C C . MET A 1 83 ? 3.646 -11.122 -29.613 1.00 54.34 83 MET A C 1
ATOM 665 O O . MET A 1 83 ? 4.248 -10.981 -30.673 1.00 54.34 83 MET A O 1
ATOM 669 N N . GLY A 1 84 ? 3.912 -12.121 -28.769 1.00 61.25 84 GLY A N 1
ATOM 670 C CA . GLY A 1 84 ? 4.915 -13.162 -29.020 1.00 61.25 84 GLY A CA 1
ATOM 671 C C . GLY A 1 84 ? 6.361 -12.781 -28.680 1.00 61.25 84 GLY A C 1
ATOM 672 O O . GLY A 1 84 ? 7.204 -13.671 -28.567 1.00 61.25 84 GLY A O 1
ATOM 673 N N . ASN A 1 85 ? 6.663 -11.503 -28.425 1.00 72.12 85 ASN A N 1
ATOM 674 C CA . ASN A 1 85 ? 8.003 -11.081 -28.019 1.00 72.12 85 ASN A CA 1
ATOM 675 C C . ASN A 1 85 ? 8.253 -11.426 -26.545 1.00 72.12 85 ASN A C 1
ATOM 677 O O . ASN A 1 85 ? 7.841 -10.709 -25.632 1.00 72.12 85 ASN A O 1
ATOM 681 N N . LYS A 1 86 ? 8.962 -12.533 -26.303 1.00 67.19 86 LYS A N 1
ATOM 682 C CA . LYS A 1 86 ? 9.438 -12.898 -24.965 1.00 67.19 86 LYS A CA 1
ATOM 683 C C . LYS A 1 86 ? 10.732 -12.131 -24.658 1.00 67.19 86 LYS A C 1
ATOM 685 O O . LYS A 1 86 ? 11.686 -12.233 -25.429 1.00 67.19 86 LYS A O 1
ATOM 690 N N . PRO A 1 87 ? 10.806 -11.378 -23.544 1.00 73.88 87 PRO A N 1
ATOM 691 C CA . PRO A 1 87 ? 12.044 -10.722 -23.140 1.00 73.88 87 PRO A CA 1
ATOM 692 C C . PRO A 1 87 ? 13.152 -11.756 -22.918 1.00 73.88 87 PRO A C 1
ATOM 694 O O . PRO A 1 87 ? 12.897 -12.820 -22.351 1.00 73.88 87 PRO A O 1
ATOM 697 N N . SER A 1 88 ? 14.385 -11.430 -23.312 1.00 79.81 88 SER A N 1
ATOM 698 C CA . SER A 1 88 ? 15.548 -12.258 -22.972 1.00 79.81 88 SER A CA 1
ATOM 699 C C . SER A 1 88 ? 15.743 -12.342 -21.456 1.00 79.81 88 SER A C 1
ATOM 701 O O . SER A 1 88 ? 15.368 -11.421 -20.726 1.00 79.81 88 SER A O 1
ATOM 703 N N . GLU A 1 89 ? 16.375 -13.411 -20.970 1.00 76.69 89 GLU A N 1
ATOM 704 C CA . GLU A 1 89 ? 16.548 -13.648 -19.529 1.00 76.69 89 GLU A CA 1
ATOM 705 C C . GLU A 1 89 ? 17.294 -12.498 -18.830 1.00 76.69 89 GLU A C 1
ATOM 707 O O . G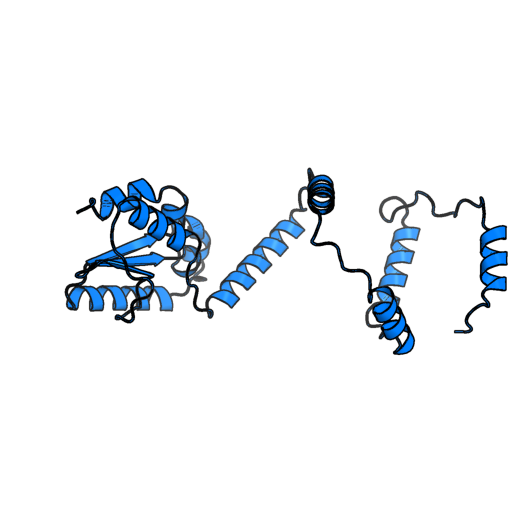LU A 1 89 ? 16.853 -11.982 -17.805 1.00 76.69 89 GLU A O 1
ATOM 712 N N . GLN A 1 90 ? 18.336 -11.966 -19.477 1.00 76.31 90 GLN A N 1
ATOM 713 C CA . GLN A 1 90 ? 19.063 -10.780 -19.006 1.00 76.31 90 GLN A CA 1
ATOM 714 C C . GLN A 1 90 ? 18.168 -9.532 -18.912 1.00 76.31 90 GLN A C 1
ATOM 716 O O . GLN A 1 90 ? 18.356 -8.680 -18.041 1.00 76.31 90 GLN A O 1
ATOM 721 N N . THR A 1 91 ? 17.194 -9.395 -19.817 1.00 76.19 91 THR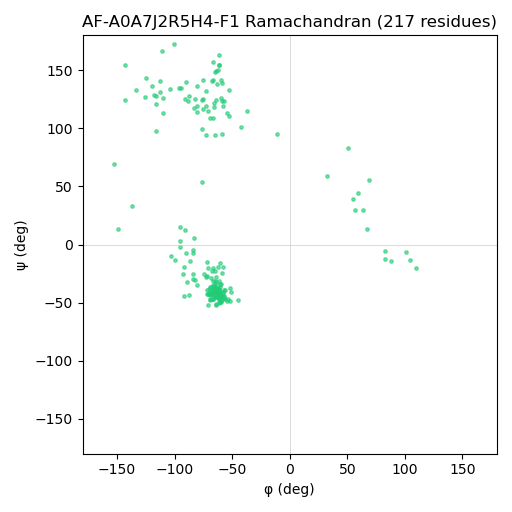 A N 1
ATOM 722 C CA . THR A 1 91 ? 16.218 -8.297 -19.789 1.00 76.19 91 THR A CA 1
ATOM 723 C C . THR A 1 91 ? 15.233 -8.482 -18.639 1.00 76.19 91 THR A C 1
ATOM 725 O O . THR A 1 91 ? 14.978 -7.518 -17.917 1.00 76.19 91 THR A O 1
ATOM 728 N N . LYS A 1 92 ? 14.743 -9.707 -18.403 1.00 74.44 92 LYS A N 1
ATOM 729 C CA . LYS A 1 92 ? 13.875 -10.025 -17.255 1.00 74.44 92 LYS A CA 1
ATOM 730 C C . LYS A 1 92 ? 14.563 -9.718 -15.929 1.00 74.44 92 LYS A C 1
ATOM 732 O O . LYS A 1 92 ? 13.966 -9.085 -15.060 1.00 74.44 92 LYS A O 1
ATOM 737 N N . GLU A 1 93 ? 15.833 -10.088 -15.795 1.00 73.12 93 GLU A N 1
ATOM 738 C CA . GLU A 1 93 ? 16.607 -9.842 -14.580 1.00 73.12 93 GLU A CA 1
ATOM 739 C C . GLU A 1 93 ? 16.819 -8.338 -14.332 1.00 73.12 93 GLU A C 1
ATOM 741 O O . GLU A 1 93 ? 16.593 -7.845 -13.224 1.00 73.12 93 GLU A O 1
ATOM 746 N N . LYS A 1 94 ? 17.163 -7.565 -15.373 1.00 77.56 94 LYS A N 1
ATOM 747 C CA . LYS A 1 94 ? 17.260 -6.093 -15.292 1.00 77.56 94 LYS A CA 1
ATOM 748 C C . LYS A 1 94 ? 15.918 -5.444 -14.947 1.00 77.56 94 LYS A C 1
ATOM 750 O O . LYS A 1 94 ? 15.872 -4.512 -14.139 1.00 77.56 94 LYS A O 1
ATOM 755 N N . MET A 1 95 ? 14.822 -5.927 -15.531 1.00 66.94 95 MET A N 1
ATOM 756 C CA . MET A 1 95 ? 13.467 -5.461 -15.222 1.00 66.94 95 MET A CA 1
ATOM 757 C C . MET A 1 95 ? 13.078 -5.770 -13.774 1.00 66.94 95 MET A C 1
ATOM 759 O O . MET A 1 95 ? 12.532 -4.898 -13.102 1.00 66.94 95 MET A O 1
ATOM 763 N N . SER A 1 96 ? 13.418 -6.958 -13.271 1.00 72.12 96 SER A N 1
ATOM 764 C CA . SER A 1 96 ? 13.188 -7.354 -11.879 1.00 72.12 96 SER A CA 1
ATOM 765 C C . SER A 1 96 ? 13.989 -6.480 -10.909 1.00 72.12 96 SER A C 1
ATOM 767 O O . SER A 1 96 ? 13.412 -5.830 -10.039 1.00 72.12 96 SER A O 1
ATOM 769 N N . LYS A 1 97 ? 15.303 -6.326 -11.130 1.00 71.25 97 LYS A N 1
ATOM 770 C CA . LYS A 1 97 ? 16.175 -5.460 -10.313 1.00 71.25 97 LYS A CA 1
ATOM 771 C C . LYS A 1 97 ? 15.685 -4.010 -10.289 1.00 71.25 97 LYS A C 1
ATOM 773 O O . LYS A 1 97 ? 15.597 -3.392 -9.232 1.00 71.25 97 LYS A O 1
ATOM 778 N N . SER A 1 98 ? 15.311 -3.465 -11.445 1.00 68.62 98 SER A N 1
ATOM 779 C CA . SER A 1 98 ? 14.779 -2.099 -11.537 1.00 68.62 98 SER A CA 1
ATOM 780 C C . SER A 1 98 ? 13.359 -1.955 -10.973 1.00 68.62 98 SER A C 1
ATOM 782 O O . SER A 1 98 ? 13.003 -0.870 -10.510 1.00 68.62 98 SER A O 1
ATOM 784 N N . ALA A 1 99 ? 12.536 -3.007 -10.977 1.00 68.69 99 ALA A N 1
ATOM 785 C CA . ALA A 1 99 ? 11.260 -3.034 -10.262 1.00 68.69 99 ALA A CA 1
ATOM 786 C C . ALA A 1 99 ? 11.482 -3.004 -8.745 1.00 68.69 99 ALA A C 1
ATOM 788 O O . ALA A 1 99 ? 10.901 -2.151 -8.081 1.00 68.69 99 ALA A O 1
ATOM 789 N N . ILE A 1 100 ? 12.393 -3.830 -8.227 1.00 65.62 100 ILE A N 1
ATOM 790 C CA . ILE A 1 100 ? 12.776 -3.854 -6.808 1.00 65.62 100 ILE A CA 1
ATOM 791 C C . ILE A 1 100 ? 13.299 -2.480 -6.363 1.00 65.62 100 ILE A C 1
ATOM 793 O O . ILE A 1 100 ? 12.822 -1.941 -5.371 1.00 65.62 100 ILE A O 1
ATOM 797 N N . ILE A 1 101 ? 14.200 -1.856 -7.134 1.00 67.06 101 ILE A N 1
ATOM 798 C CA . ILE A 1 101 ? 14.723 -0.506 -6.839 1.00 67.06 101 ILE A CA 1
ATOM 799 C C . ILE A 1 101 ? 13.613 0.553 -6.864 1.00 67.06 101 ILE A C 1
ATOM 801 O O . ILE A 1 101 ? 13.622 1.489 -6.067 1.00 67.06 101 ILE A O 1
ATOM 805 N N . ARG A 1 102 ? 12.650 0.447 -7.787 1.00 60.09 102 ARG A N 1
ATOM 806 C CA . ARG A 1 102 ? 11.504 1.366 -7.812 1.00 60.09 102 ARG A CA 1
ATOM 807 C C . ARG A 1 102 ? 10.613 1.173 -6.593 1.00 60.09 102 ARG A C 1
ATOM 809 O O . ARG A 1 102 ? 10.188 2.171 -6.031 1.00 60.09 102 ARG A O 1
ATOM 816 N N . ILE A 1 103 ? 10.351 -0.066 -6.188 1.00 58.31 103 ILE A N 1
ATOM 817 C CA . ILE A 1 103 ? 9.550 -0.397 -5.002 1.00 58.31 103 ILE A CA 1
ATOM 818 C C . ILE A 1 103 ? 10.253 0.100 -3.732 1.00 58.31 103 ILE A C 1
ATOM 820 O O . ILE A 1 103 ? 9.619 0.772 -2.921 1.00 58.31 103 ILE A O 1
ATOM 824 N N . SER A 1 104 ? 11.565 -0.119 -3.597 1.00 56.75 104 SER A N 1
ATOM 825 C CA . SER A 1 104 ? 12.339 0.360 -2.445 1.00 56.75 104 SER A CA 1
ATOM 826 C C . SER A 1 104 ? 12.427 1.884 -2.383 1.00 56.75 104 SER A C 1
ATOM 828 O O . SER A 1 104 ? 12.274 2.456 -1.317 1.00 56.75 104 SER A O 1
ATOM 830 N N . LYS A 1 105 ? 12.575 2.585 -3.515 1.00 54.09 105 LYS A N 1
ATOM 831 C CA . LYS A 1 105 ? 12.511 4.062 -3.540 1.00 54.09 105 LYS A CA 1
ATOM 832 C C . LYS A 1 105 ? 11.119 4.605 -3.221 1.00 54.09 105 LYS A C 1
ATOM 834 O O . LYS A 1 105 ? 10.982 5.754 -2.809 1.00 54.09 105 LYS A O 1
ATOM 839 N N . ARG A 1 106 ? 10.085 3.792 -3.427 1.00 51.47 106 ARG A N 1
ATOM 840 C CA . ARG A 1 106 ? 8.689 4.151 -3.182 1.00 51.47 106 ARG A CA 1
ATOM 841 C C . ARG A 1 106 ? 8.268 3.903 -1.733 1.00 51.47 106 ARG A C 1
ATOM 843 O O . ARG A 1 106 ? 7.279 4.491 -1.325 1.00 51.47 106 ARG A O 1
ATOM 850 N N . SER A 1 107 ? 9.047 3.156 -0.940 1.00 47.00 107 SER A N 1
ATOM 851 C CA . SER A 1 107 ? 8.802 2.930 0.497 1.00 47.00 107 SER A CA 1
ATOM 852 C C . SER A 1 107 ? 8.799 4.205 1.348 1.00 47.00 107 SER A C 1
ATOM 854 O O . SER A 1 107 ? 8.316 4.179 2.472 1.00 47.00 107 SER A O 1
ATOM 856 N N . ASN A 1 108 ? 9.328 5.317 0.823 1.00 42.81 108 ASN A N 1
ATOM 857 C CA . ASN A 1 108 ? 9.284 6.635 1.466 1.00 42.81 108 ASN A CA 1
ATOM 858 C C . ASN A 1 108 ? 8.042 7.466 1.084 1.00 42.81 108 ASN A C 1
ATOM 860 O O . ASN A 1 108 ? 7.840 8.550 1.630 1.00 42.81 108 ASN A O 1
ATOM 864 N N . GLY A 1 109 ? 7.226 7.011 0.127 1.00 48.22 109 GLY A N 1
ATOM 865 C CA . GLY A 1 109 ? 6.017 7.701 -0.318 1.00 48.22 109 GLY A CA 1
ATOM 866 C C . GLY A 1 109 ? 4.776 7.157 0.381 1.00 48.22 109 GLY A C 1
ATOM 867 O O . GLY A 1 109 ? 4.604 5.947 0.466 1.00 48.22 109 GLY A O 1
ATOM 868 N N . LYS A 1 110 ? 3.897 8.052 0.848 1.00 52.47 110 LYS A N 1
ATOM 869 C CA . LYS A 1 110 ? 2.578 7.726 1.413 1.00 52.47 110 LYS A CA 1
ATOM 870 C C . LYS A 1 110 ? 1.756 6.969 0.361 1.00 52.47 110 LYS A C 1
ATOM 872 O O . LYS A 1 110 ? 1.165 7.591 -0.522 1.00 52.47 110 LYS A O 1
ATOM 877 N N . PHE A 1 111 ? 1.769 5.642 0.405 1.00 58.66 111 PHE A N 1
ATOM 878 C CA . PHE A 1 111 ? 0.858 4.830 -0.385 1.00 58.66 111 PHE A CA 1
ATOM 879 C C . PHE A 1 111 ? -0.525 4.997 0.226 1.00 58.66 111 PHE A C 1
ATOM 881 O O . PHE A 1 111 ? -0.724 4.671 1.385 1.00 58.66 111 PHE A O 1
ATOM 888 N N . LYS A 1 112 ? -1.430 5.598 -0.538 1.00 64.62 112 LYS A N 1
ATOM 889 C CA . LYS A 1 112 ? -2.853 5.634 -0.226 1.00 64.62 112 LYS A CA 1
ATOM 890 C C . LYS A 1 112 ? -3.592 5.070 -1.426 1.00 64.62 112 LYS A C 1
ATOM 892 O O . LYS A 1 112 ? -3.195 5.350 -2.565 1.00 64.62 112 LYS A O 1
ATOM 897 N N . ASN A 1 113 ? -4.667 4.340 -1.182 1.00 72.12 113 ASN A N 1
ATOM 898 C CA . ASN A 1 113 ? -5.530 3.733 -2.189 1.00 72.12 113 ASN A CA 1
ATOM 899 C C . ASN A 1 113 ? -4.780 2.759 -3.106 1.00 72.12 113 ASN A C 1
ATOM 901 O O . ASN A 1 113 ? -4.942 2.779 -4.336 1.00 72.12 113 ASN A O 1
ATOM 905 N N . THR A 1 114 ? -3.928 1.911 -2.525 1.00 81.50 114 THR A N 1
ATOM 906 C CA . THR A 1 114 ? -3.328 0.804 -3.274 1.00 81.50 114 THR A CA 1
ATOM 907 C C . THR A 1 114 ? -4.407 -0.154 -3.798 1.00 81.50 114 THR A C 1
ATOM 909 O O . THR A 1 114 ? -5.566 -0.126 -3.385 1.00 81.50 114 THR A O 1
ATOM 912 N N . LYS A 1 115 ? -4.056 -0.997 -4.777 1.00 83.69 115 LYS A N 1
ATOM 913 C CA . LYS A 1 115 ? -4.992 -1.997 -5.316 1.00 83.69 115 LYS A CA 1
ATOM 914 C C . LYS A 1 115 ? -5.642 -2.872 -4.229 1.00 83.69 115 LYS A C 1
ATOM 916 O O . LYS A 1 115 ? -6.863 -2.986 -4.286 1.00 83.69 115 LYS A O 1
ATOM 921 N N . PRO A 1 116 ? -4.896 -3.460 -3.271 1.00 86.81 116 PRO A N 1
ATOM 922 C CA . PRO A 1 116 ? -5.516 -4.254 -2.215 1.00 86.81 116 PRO A CA 1
ATOM 923 C C . PRO A 1 116 ? -6.431 -3.407 -1.315 1.00 86.81 116 PRO A C 1
ATOM 925 O O . PRO A 1 116 ? -7.544 -3.842 -1.045 1.00 86.81 116 PRO A O 1
ATOM 928 N N . GLU A 1 117 ? -6.062 -2.170 -0.954 1.00 88.56 117 GLU A N 1
ATOM 929 C CA . GLU A 1 117 ? -6.957 -1.264 -0.205 1.00 88.56 117 GLU A CA 1
ATOM 930 C C . GLU A 1 117 ? -8.287 -1.037 -0.922 1.00 88.56 117 GLU A C 1
ATOM 932 O O . GLU A 1 117 ? -9.350 -1.168 -0.322 1.00 88.56 117 GLU A O 1
ATOM 937 N N . ARG A 1 118 ? -8.240 -0.748 -2.225 1.00 89.19 118 ARG A N 1
ATOM 938 C CA . ARG A 1 118 ? -9.449 -0.521 -3.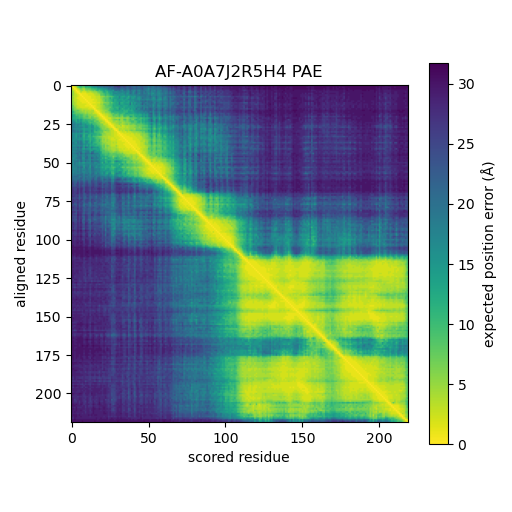028 1.00 89.19 118 ARG A CA 1
ATOM 939 C C . ARG A 1 118 ? -10.338 -1.760 -3.128 1.00 89.19 118 ARG A C 1
ATOM 941 O O . ARG A 1 118 ? -11.551 -1.611 -3.235 1.00 89.19 118 ARG A O 1
ATOM 948 N N . LEU A 1 119 ? -9.758 -2.961 -3.118 1.00 89.50 119 LEU A N 1
ATOM 949 C CA . LEU A 1 119 ? -10.531 -4.205 -3.102 1.00 89.50 119 LEU A CA 1
ATOM 950 C C . LEU A 1 119 ? -11.275 -4.367 -1.777 1.00 89.50 119 LEU A C 1
ATOM 952 O O . LEU A 1 119 ? -12.473 -4.634 -1.795 1.00 89.50 119 LEU A O 1
ATOM 956 N N . VAL A 1 120 ? -10.596 -4.142 -0.649 1.00 89.31 120 VAL A N 1
ATOM 957 C CA . VAL A 1 120 ? -11.228 -4.210 0.678 1.00 89.31 120 VAL A CA 1
ATOM 958 C C . VAL A 1 120 ? -12.338 -3.165 0.797 1.00 89.31 120 VAL A C 1
ATOM 960 O O . VAL A 1 120 ? -13.456 -3.504 1.171 1.00 89.31 120 VAL A O 1
ATOM 963 N N . GLN A 1 121 ? -12.072 -1.924 0.379 1.00 91.38 121 GLN A N 1
ATOM 964 C CA . GLN A 1 121 ? -13.074 -0.854 0.305 1.00 91.38 121 GLN A CA 1
ATOM 965 C C . GLN A 1 121 ? -14.300 -1.272 -0.519 1.00 91.38 121 GLN A C 1
ATOM 967 O O . GLN A 1 121 ? -15.427 -1.113 -0.067 1.00 91.38 121 GLN A O 1
ATOM 972 N N . SER A 1 122 ? -14.086 -1.867 -1.698 1.00 90.69 122 SER A N 1
ATOM 973 C CA . SER A 1 122 ? -15.179 -2.336 -2.554 1.00 90.69 122 SER A CA 1
ATOM 974 C C . SER A 1 122 ? -16.035 -3.402 -1.872 1.00 90.69 122 SER A C 1
ATOM 976 O O . SER A 1 122 ? -17.255 -3.360 -2.009 1.00 90.69 122 SER A O 1
ATOM 978 N N . VAL A 1 123 ? -15.426 -4.349 -1.152 1.00 90.19 123 VAL A N 1
ATOM 979 C CA . VAL A 1 123 ? -16.180 -5.371 -0.412 1.00 90.19 123 VAL A CA 1
ATOM 980 C C . VAL A 1 123 ? -16.993 -4.727 0.707 1.00 90.19 123 VAL A C 1
ATOM 982 O O . VAL A 1 123 ? -18.172 -5.038 0.840 1.00 90.19 123 VAL A O 1
ATOM 985 N N . LEU A 1 124 ? -16.418 -3.797 1.469 1.00 90.69 124 LEU A N 1
ATOM 986 C CA . LEU A 1 124 ? -17.150 -3.099 2.530 1.00 90.69 124 LEU A CA 1
ATOM 987 C C . LEU A 1 124 ? -18.332 -2.292 1.975 1.00 90.69 124 LEU A C 1
ATOM 989 O O . LEU A 1 124 ? -19.436 -2.402 2.502 1.00 90.69 124 LEU A O 1
ATOM 993 N N . SER A 1 125 ? -18.139 -1.565 0.868 1.00 90.50 125 SER A N 1
ATOM 994 C CA . SER A 1 125 ? -19.214 -0.811 0.212 1.00 90.50 125 SER A CA 1
ATOM 995 C C . SER A 1 125 ? -20.349 -1.703 -0.291 1.00 90.50 125 SER A C 1
ATOM 997 O O . SER A 1 125 ? -21.512 -1.357 -0.110 1.00 90.50 125 SER A O 1
ATOM 999 N N . VAL A 1 126 ? -20.031 -2.847 -0.910 1.00 91.25 126 VAL A N 1
ATOM 1000 C CA . VAL A 1 126 ? -21.043 -3.802 -1.404 1.00 91.25 126 VAL A CA 1
ATOM 1001 C C . VAL A 1 126 ? -21.845 -4.416 -0.255 1.00 91.25 126 VAL A C 1
ATOM 1003 O O . VAL A 1 126 ? -23.024 -4.696 -0.427 1.00 91.25 126 VAL A O 1
ATOM 1006 N N . ASN A 1 127 ? -21.232 -4.587 0.918 1.00 87.50 127 ASN A N 1
ATOM 1007 C CA . ASN A 1 127 ? -21.908 -5.087 2.117 1.00 87.50 127 ASN A CA 1
ATOM 1008 C C . ASN A 1 127 ? -22.506 -3.964 2.988 1.00 87.50 127 ASN A C 1
ATOM 1010 O O . ASN A 1 127 ? -22.874 -4.222 4.127 1.00 87.50 127 ASN A O 1
ATOM 1014 N N . HIS A 1 128 ? -22.597 -2.729 2.478 1.00 90.19 128 HIS A N 1
ATOM 1015 C CA . HIS A 1 128 ? -23.169 -1.576 3.187 1.00 90.19 128 HIS A CA 1
ATOM 1016 C C . HIS A 1 128 ? -22.518 -1.259 4.547 1.00 90.19 128 HIS A C 1
ATOM 1018 O O . HIS A 1 128 ? -23.159 -0.701 5.434 1.00 90.19 128 HIS A O 1
ATOM 1024 N N . ILE A 1 129 ? -21.231 -1.575 4.708 1.00 90.00 129 ILE A N 1
ATOM 1025 C CA . ILE A 1 129 ? -20.474 -1.242 5.917 1.00 90.00 129 ILE A CA 1
ATOM 1026 C C . ILE A 1 129 ? -19.865 0.148 5.758 1.00 90.00 129 ILE A C 1
ATOM 1028 O O . ILE A 1 129 ? -19.096 0.400 4.827 1.00 90.00 129 ILE A O 1
ATOM 1032 N N . GLU A 1 130 ? -20.174 1.044 6.692 1.00 92.62 130 GLU A N 1
ATOM 1033 C CA . GLU A 1 130 ? -19.557 2.366 6.749 1.00 92.62 130 GLU A CA 1
ATOM 1034 C C . GLU A 1 130 ? -18.108 2.282 7.239 1.00 92.62 130 GLU A C 1
ATOM 1036 O O . GLU A 1 130 ? -17.804 1.662 8.260 1.00 92.62 130 GLU A O 1
ATOM 1041 N N . TYR A 1 131 ? -17.199 2.945 6.525 1.00 93.88 131 TYR A N 1
ATOM 1042 C CA . TYR A 1 131 ? -15.784 2.971 6.875 1.00 93.88 131 TYR A CA 1
ATOM 1043 C C . TYR A 1 131 ? -15.141 4.332 6.592 1.00 93.88 131 TYR A C 1
ATOM 1045 O O . TYR A 1 131 ? -15.551 5.082 5.707 1.00 93.88 131 TYR A O 1
ATOM 1053 N N . GLU A 1 132 ? -14.074 4.630 7.325 1.00 92.81 132 GLU A N 1
ATOM 1054 C CA . GLU A 1 132 ? -13.205 5.787 7.130 1.00 92.81 132 GLU A CA 1
ATOM 1055 C C . GLU A 1 132 ? -11.824 5.305 6.671 1.00 92.81 132 GLU A C 1
ATOM 1057 O O . GLU A 1 132 ? -11.225 4.419 7.276 1.00 92.81 132 GLU A O 1
ATOM 1062 N N . THR A 1 133 ? -11.267 5.889 5.612 1.00 91.81 133 THR A N 1
ATOM 1063 C CA . THR A 1 133 ? -9.908 5.537 5.166 1.00 91.81 133 THR A CA 1
ATOM 1064 C C . THR A 1 133 ? -8.866 6.427 5.831 1.00 91.81 133 THR A C 1
ATOM 1066 O O . THR A 1 133 ? -9.057 7.645 5.876 1.00 91.81 133 THR A O 1
ATOM 1069 N N . HIS A 1 134 ? -7.724 5.867 6.235 1.00 86.31 134 HIS A N 1
ATOM 1070 C CA . HIS A 1 134 ? -6.578 6.631 6.752 1.00 86.31 134 HIS A CA 1
ATOM 1071 C C . HIS A 1 134 ? -6.915 7.563 7.931 1.00 86.31 134 HIS A C 1
ATOM 1073 O O . HIS A 1 134 ? -6.414 8.693 7.999 1.00 86.31 134 HIS A O 1
ATOM 1079 N N . LYS A 1 135 ? -7.772 7.108 8.854 1.00 88.19 135 LYS A N 1
ATOM 1080 C CA . LYS A 1 135 ? -8.139 7.881 10.046 1.00 88.19 135 LYS A CA 1
ATOM 1081 C C . LYS A 1 135 ? -6.896 8.202 10.875 1.00 88.19 135 LYS A C 1
ATOM 1083 O O . LYS A 1 135 ? -6.024 7.354 11.061 1.00 88.19 135 LYS A O 1
ATOM 1088 N N . SER A 1 136 ? -6.818 9.425 11.401 1.00 86.75 136 SER A N 1
ATOM 1089 C CA . SER A 1 136 ? -5.665 9.916 12.171 1.00 86.75 136 SER A CA 1
ATOM 1090 C C . SER A 1 136 ? -5.616 9.362 13.607 1.00 86.75 136 SER A C 1
ATOM 1092 O O . SER A 1 136 ? -5.534 10.120 14.572 1.00 86.75 136 SER A O 1
ATOM 1094 N N . ILE A 1 137 ? -5.657 8.039 13.750 1.00 87.88 137 ILE A N 1
ATOM 1095 C CA . ILE A 1 137 ? -5.401 7.320 15.004 1.00 87.88 137 ILE A CA 1
ATOM 1096 C C . ILE A 1 137 ? -3.974 6.748 15.012 1.00 87.88 137 ILE A C 1
ATOM 1098 O O . ILE A 1 137 ? -3.253 6.807 14.010 1.00 87.88 137 ILE A O 1
ATOM 1102 N N . TYR A 1 138 ? -3.529 6.203 16.149 1.00 87.31 138 TYR A N 1
ATOM 1103 C CA . TYR A 1 138 ? -2.163 5.692 16.279 1.00 87.31 138 TYR A CA 1
ATOM 1104 C C . TYR A 1 138 ? -1.872 4.591 15.249 1.00 87.31 138 TYR A C 1
ATOM 1106 O O . TYR A 1 138 ? -2.565 3.586 15.180 1.00 87.31 138 TYR A O 1
ATOM 1114 N N . GLY A 1 139 ? -0.825 4.782 14.445 1.00 83.19 139 GLY A N 1
ATOM 1115 C CA . GLY A 1 139 ? -0.467 3.855 13.369 1.00 83.19 139 GLY A CA 1
ATOM 1116 C C . GLY A 1 139 ? -1.152 4.117 12.027 1.00 83.19 139 GLY A C 1
ATOM 1117 O O . GLY A 1 139 ? -0.620 3.630 11.040 1.00 83.19 139 GLY A O 1
ATOM 1118 N N . ILE A 1 140 ? -2.212 4.939 11.979 1.00 89.06 140 ILE A N 1
ATOM 1119 C CA . ILE A 1 140 ? -2.999 5.293 10.781 1.00 89.06 140 ILE A CA 1
ATOM 1120 C C . ILE A 1 140 ? -3.434 4.027 10.020 1.00 89.06 140 ILE A C 1
ATOM 1122 O O . ILE A 1 140 ? -2.748 3.632 9.078 1.00 89.06 140 ILE A O 1
ATOM 1126 N N . PRO A 1 141 ? -4.534 3.364 10.426 1.00 91.06 141 PRO A N 1
ATOM 1127 C CA . PRO A 1 141 ? -5.037 2.200 9.709 1.00 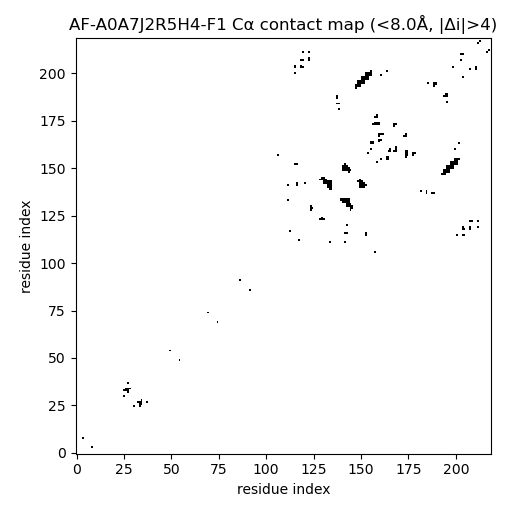91.06 141 PRO A CA 1
ATOM 1128 C C . PRO A 1 141 ? -5.436 2.586 8.289 1.00 91.06 141 PRO A C 1
ATOM 1130 O O . PRO A 1 141 ? -5.883 3.712 8.038 1.00 91.06 141 PRO A O 1
ATOM 1133 N N . ASP A 1 142 ? -5.319 1.635 7.369 1.00 90.62 142 ASP A N 1
ATOM 1134 C CA . ASP A 1 142 ? -5.747 1.839 5.987 1.00 90.62 142 ASP A CA 1
ATOM 1135 C C . ASP A 1 142 ? -7.264 2.042 5.938 1.00 90.62 142 ASP A C 1
ATOM 1137 O O . ASP A 1 142 ? -7.766 2.948 5.261 1.00 90.62 142 ASP A O 1
ATOM 1141 N N . ILE A 1 143 ? -7.986 1.242 6.729 1.00 92.62 143 ILE A N 1
ATOM 1142 C CA . ILE A 1 143 ? -9.438 1.297 6.874 1.00 92.62 143 ILE A CA 1
ATOM 1143 C C . ILE A 1 143 ? -9.802 1.238 8.359 1.00 92.62 143 ILE A C 1
ATOM 1145 O O . ILE A 1 143 ? -9.310 0.400 9.112 1.00 92.62 143 ILE A O 1
ATOM 1149 N N . PHE A 1 144 ? -10.685 2.137 8.770 1.00 94.00 144 PHE A N 1
ATOM 1150 C CA . PHE A 1 144 ? -11.261 2.204 10.101 1.00 94.00 144 PHE A CA 1
ATOM 1151 C C . PHE A 1 144 ? -12.773 2.009 10.013 1.00 94.00 144 PHE A C 1
ATOM 1153 O O . PHE A 1 144 ? -13.439 2.711 9.253 1.00 94.00 144 PHE A O 1
ATOM 1160 N N . ILE A 1 145 ? -13.313 1.087 10.802 1.00 93.31 145 ILE A N 1
ATOM 1161 C CA . ILE A 1 145 ? -14.751 0.839 10.917 1.00 93.31 145 ILE A CA 1
ATOM 1162 C C . ILE A 1 145 ? -15.144 1.182 12.354 1.00 93.31 145 ILE A C 1
ATOM 1164 O O . ILE A 1 145 ? -14.510 0.739 13.314 1.00 93.31 145 ILE A O 1
ATOM 1168 N N . LYS A 1 146 ? -16.168 2.024 12.512 1.00 90.38 146 LYS A N 1
ATOM 1169 C CA . LYS A 1 146 ? -16.685 2.369 13.842 1.00 90.38 146 LYS A CA 1
ATOM 1170 C C . LYS A 1 146 ? -17.284 1.120 14.514 1.00 90.38 146 LYS A C 1
ATOM 1172 O O . LYS A 1 146 ? -17.851 0.291 13.811 1.00 90.38 146 LYS A O 1
ATOM 1177 N N . PRO A 1 147 ? -17.221 1.012 15.853 1.00 91.25 147 PRO A N 1
ATOM 1178 C CA . PRO A 1 147 ? -16.672 2.003 16.784 1.00 91.25 147 PRO A CA 1
ATOM 1179 C C . PRO A 1 147 ? -15.149 1.923 16.980 1.00 91.25 147 PRO A C 1
ATOM 1181 O O . PRO A 1 147 ? -14.544 2.946 17.296 1.00 91.25 147 PRO A O 1
ATOM 1184 N N . ASN A 1 148 ? -14.521 0.764 16.771 1.00 92.56 148 ASN A N 1
ATOM 1185 C CA . ASN A 1 148 ? -13.154 0.493 17.234 1.00 92.56 148 ASN A CA 1
ATOM 1186 C C . ASN A 1 148 ? -12.353 -0.486 16.341 1.00 92.56 148 ASN A C 1
ATOM 1188 O O . ASN A 1 148 ? -11.283 -0.941 16.741 1.00 92.56 148 ASN A O 1
ATOM 1192 N N . ILE A 1 149 ? -12.808 -0.798 15.125 1.00 93.31 149 ILE A N 1
ATOM 1193 C CA . ILE A 1 149 ? -12.145 -1.777 14.249 1.00 93.31 149 ILE A CA 1
ATOM 1194 C C . ILE A 1 149 ? -11.114 -1.083 13.345 1.00 93.31 149 ILE A C 1
ATOM 1196 O O . ILE A 1 149 ? -11.423 -0.160 12.589 1.00 93.31 149 ILE A O 1
ATOM 1200 N N . CYS A 1 150 ? -9.873 -1.562 13.389 1.00 93.81 150 CYS A N 1
ATOM 1201 C CA . CYS A 1 150 ? -8.743 -1.091 12.591 1.00 93.81 150 CYS A CA 1
ATOM 1202 C C . CYS A 1 150 ? -8.247 -2.192 11.656 1.00 93.81 150 CYS A C 1
ATOM 1204 O O . CYS A 1 150 ? -7.779 -3.233 12.113 1.00 93.81 150 CYS A O 1
ATOM 1206 N N . ILE A 1 151 ? -8.263 -1.932 10.351 1.00 92.62 151 ILE A N 1
ATOM 1207 C CA . ILE A 1 151 ? -7.761 -2.855 9.334 1.00 92.62 151 ILE A CA 1
ATOM 1208 C C . ILE A 1 151 ? -6.473 -2.288 8.730 1.00 92.62 151 ILE A C 1
ATOM 1210 O O . ILE A 1 151 ? -6.447 -1.156 8.236 1.00 92.62 151 ILE A O 1
ATOM 1214 N N . PHE A 1 152 ? -5.416 -3.098 8.749 1.00 92.12 152 PHE A N 1
ATOM 1215 C CA . PHE A 1 152 ? -4.146 -2.831 8.073 1.00 92.12 152 PHE A CA 1
ATOM 1216 C C . PHE A 1 152 ? -3.920 -3.824 6.933 1.00 92.12 152 PHE A C 1
ATOM 1218 O O . PHE A 1 152 ? -4.191 -5.020 7.066 1.00 92.12 152 PHE A O 1
ATOM 1225 N N . ILE A 1 153 ? -3.386 -3.331 5.823 1.00 90.44 153 ILE A N 1
ATOM 1226 C CA . ILE A 1 153 ? -3.087 -4.092 4.615 1.00 90.44 153 ILE A CA 1
ATOM 1227 C C . ILE A 1 153 ? -1.574 -4.060 4.405 1.00 90.44 153 ILE A C 1
ATOM 1229 O O . ILE A 1 153 ? -0.996 -3.123 3.854 1.00 90.44 153 ILE A O 1
ATOM 1233 N N . ASP A 1 154 ? -0.922 -5.127 4.848 1.00 87.44 154 ASP A N 1
ATOM 1234 C CA . ASP A 1 154 ? 0.527 -5.230 4.868 1.00 87.44 154 ASP A CA 1
ATOM 1235 C C . ASP A 1 154 ? 1.055 -5.664 3.488 1.00 87.44 154 ASP A C 1
ATOM 1237 O O . ASP A 1 154 ? 0.813 -6.772 2.989 1.00 87.44 154 ASP A O 1
ATOM 1241 N N . GLY A 1 155 ? 1.846 -4.789 2.865 1.00 83.56 155 GLY A N 1
ATOM 1242 C CA . GLY A 1 155 ? 2.559 -5.097 1.625 1.00 83.56 155 GLY A CA 1
ATOM 1243 C C . GLY A 1 155 ? 3.589 -6.217 1.822 1.00 83.56 155 GLY A C 1
ATOM 1244 O O . GLY A 1 155 ? 4.513 -6.104 2.633 1.00 83.56 155 GLY A O 1
ATOM 1245 N N . CYS A 1 156 ? 3.491 -7.286 1.028 1.00 81.12 156 CYS A N 1
ATOM 1246 C CA . CYS A 1 156 ? 4.275 -8.516 1.238 1.00 81.12 156 CYS A CA 1
ATOM 1247 C C . CYS A 1 156 ? 5.790 -8.294 1.185 1.00 81.12 156 CYS A C 1
ATOM 1249 O O . CYS A 1 156 ? 6.544 -8.949 1.905 1.00 81.12 156 CYS A O 1
ATOM 1251 N N . TYR A 1 157 ? 6.225 -7.360 0.342 1.00 73.00 157 TYR A N 1
ATOM 1252 C CA . TYR A 1 157 ? 7.628 -6.994 0.187 1.00 73.00 157 TYR A CA 1
ATOM 1253 C C . TYR A 1 157 ? 8.174 -6.233 1.406 1.00 73.00 157 TYR A C 1
ATOM 1255 O O . TYR A 1 157 ? 9.282 -6.506 1.859 1.00 73.00 157 TYR A O 1
ATOM 1263 N N . PHE A 1 158 ? 7.402 -5.287 1.952 1.00 71.50 158 PHE A N 1
ATOM 1264 C CA . PHE A 1 158 ? 7.862 -4.399 3.026 1.00 71.50 158 PHE A CA 1
ATOM 1265 C C . PHE A 1 158 ? 7.798 -5.054 4.406 1.00 71.50 158 PHE A C 1
ATOM 1267 O O . PHE A 1 158 ? 8.686 -4.826 5.224 1.00 71.50 158 PHE A O 1
ATOM 1274 N N . HIS A 1 159 ? 6.788 -5.895 4.637 1.00 72.88 159 HIS A N 1
ATOM 1275 C CA . HIS A 1 159 ? 6.584 -6.594 5.910 1.00 72.88 159 HIS A CA 1
ATOM 1276 C C . HIS A 1 159 ? 7.183 -8.011 5.917 1.00 72.88 159 HIS A C 1
ATOM 1278 O O . HIS A 1 159 ? 7.170 -8.697 6.934 1.00 72.88 159 HIS A O 1
ATOM 1284 N N . GLY A 1 160 ? 7.753 -8.448 4.792 1.00 71.44 160 GLY A N 1
ATOM 1285 C CA . GLY A 1 160 ? 8.496 -9.697 4.694 1.00 71.44 160 GLY A CA 1
ATOM 1286 C C . GLY A 1 160 ? 7.663 -10.953 4.833 1.00 71.44 160 GLY A C 1
ATOM 1287 O O . GLY A 1 160 ? 7.961 -11.835 5.639 1.00 71.44 160 GLY A O 1
ATOM 1288 N N . CYS A 1 161 ? 6.643 -11.056 3.989 1.00 78.88 161 CYS A N 1
ATOM 1289 C CA . CYS A 1 161 ? 5.820 -12.247 3.912 1.00 78.88 161 CYS A CA 1
ATOM 1290 C C . CYS A 1 161 ? 6.677 -13.484 3.586 1.00 78.88 161 CYS A C 1
ATOM 1292 O O . CYS A 1 161 ? 7.281 -13.577 2.512 1.00 78.88 161 CYS A O 1
ATOM 1294 N N . LYS A 1 162 ? 6.681 -14.472 4.489 1.00 73.69 162 LYS A N 1
ATOM 1295 C CA . LYS A 1 162 ? 7.418 -15.734 4.303 1.00 73.69 162 LYS A CA 1
ATOM 1296 C C . LYS A 1 162 ? 6.931 -16.532 3.089 1.00 73.69 162 LYS A C 1
ATOM 1298 O O . LYS A 1 162 ? 7.747 -17.194 2.461 1.00 73.69 162 LYS A O 1
ATOM 1303 N N . LYS A 1 163 ? 5.642 -16.441 2.729 1.00 76.88 163 LYS A N 1
ATOM 1304 C CA . LYS A 1 163 ? 5.072 -17.132 1.557 1.00 76.88 163 LYS A CA 1
ATOM 1305 C C . LYS A 1 163 ? 5.591 -16.547 0.238 1.00 76.88 163 LYS A C 1
ATOM 1307 O O . LYS A 1 163 ? 6.029 -17.291 -0.630 1.00 76.88 163 LYS A O 1
ATOM 1312 N N . CYS A 1 164 ? 5.584 -15.220 0.095 1.00 75.44 164 CYS A N 1
ATOM 1313 C CA . CYS A 1 164 ? 5.974 -14.558 -1.156 1.00 75.44 164 CYS A CA 1
ATOM 1314 C C . CYS A 1 164 ? 7.490 -14.356 -1.298 1.00 75.44 164 CYS A C 1
ATOM 1316 O O . CYS A 1 164 ? 8.003 -14.322 -2.415 1.00 75.44 164 CYS A O 1
ATOM 1318 N N . HIS A 1 165 ? 8.210 -14.198 -0.182 1.00 67.25 165 HIS A N 1
ATOM 1319 C CA . HIS A 1 165 ? 9.587 -13.693 -0.181 1.00 67.25 165 HIS A CA 1
ATOM 1320 C C . HIS A 1 165 ? 10.528 -14.459 0.768 1.00 67.25 165 HIS A C 1
ATOM 1322 O O . HIS A 1 165 ? 11.481 -13.883 1.293 1.00 67.25 165 HIS A O 1
ATOM 1328 N N . SER A 1 166 ? 10.319 -15.770 0.954 1.00 59.47 166 SER A N 1
ATOM 1329 C CA . SER A 1 166 ? 11.111 -16.639 1.852 1.00 59.47 166 SER A CA 1
ATOM 1330 C C . SER A 1 166 ? 12.631 -16.442 1.747 1.00 59.47 166 SER A C 1
ATOM 1332 O O . SER A 1 166 ? 13.298 -16.233 2.759 1.00 59.47 166 SER A O 1
ATOM 1334 N N . LYS A 1 167 ? 13.184 -16.418 0.527 1.00 58.72 167 LYS A N 1
ATOM 1335 C CA . LYS A 1 167 ? 14.631 -16.237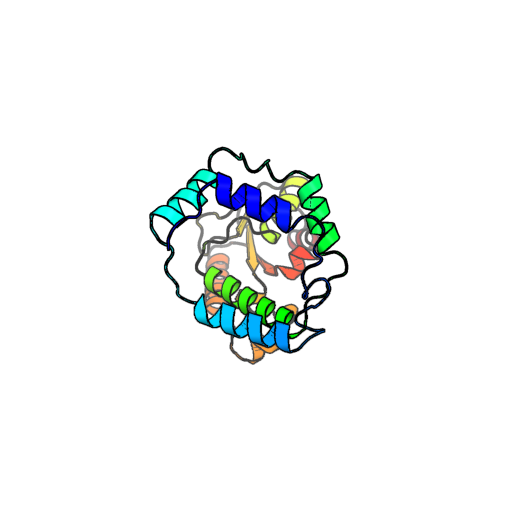 0.288 1.00 58.72 167 LYS A CA 1
ATOM 1336 C C . LYS A 1 167 ? 15.160 -14.869 0.738 1.00 58.72 167 LYS A C 1
ATOM 1338 O O . LYS A 1 167 ? 16.290 -14.780 1.200 1.00 58.72 167 LYS A O 1
ATOM 1343 N N . GLN A 1 168 ? 14.356 -13.813 0.615 1.00 58.34 168 GLN A N 1
ATOM 1344 C CA . GLN A 1 168 ? 14.752 -12.444 0.973 1.00 58.34 168 GLN A CA 1
ATOM 1345 C C . GLN A 1 168 ? 14.598 -12.172 2.474 1.00 58.34 168 GLN A C 1
ATOM 1347 O O . GLN A 1 168 ? 15.378 -11.402 3.036 1.00 58.34 168 GLN A O 1
ATOM 1352 N N . VAL A 1 169 ? 13.627 -12.835 3.123 1.00 58.28 169 VAL A N 1
ATOM 1353 C CA . VAL A 1 169 ? 13.486 -12.867 4.591 1.00 58.28 169 VAL A CA 1
ATOM 1354 C C . VAL A 1 169 ? 14.752 -13.459 5.208 1.00 58.28 169 VAL A C 1
ATOM 1356 O O . VAL A 1 169 ? 15.338 -12.859 6.105 1.00 58.28 169 VAL A O 1
ATOM 1359 N N . LEU A 1 170 ? 15.201 -14.602 4.681 1.00 55.38 170 LEU A N 1
ATOM 1360 C CA . LEU A 1 170 ? 16.387 -15.316 5.162 1.00 55.38 170 LEU A CA 1
ATOM 1361 C C . LEU A 1 170 ? 17.691 -14.545 4.920 1.00 55.38 170 LEU A C 1
ATOM 1363 O O . LEU A 1 170 ? 18.606 -14.631 5.730 1.00 55.38 170 LEU A O 1
ATOM 1367 N N . SER A 1 171 ? 17.774 -13.755 3.847 1.00 60.38 171 SER A N 1
ATOM 1368 C CA . SER A 1 171 ? 18.964 -12.955 3.536 1.00 60.38 171 SER A CA 1
ATOM 1369 C C . SER A 1 171 ? 19.035 -11.616 4.287 1.00 60.38 171 SER A C 1
ATOM 1371 O O . SER A 1 171 ? 19.887 -10.793 3.963 1.00 60.38 171 SER A O 1
ATOM 1373 N N . GLY A 1 172 ? 18.116 -11.339 5.223 1.00 61.84 172 GLY A N 1
ATOM 1374 C CA . GLY A 1 172 ? 18.131 -10.115 6.036 1.00 61.84 172 GLY A CA 1
ATOM 1375 C C . GLY A 1 172 ? 17.876 -8.814 5.263 1.00 61.84 172 GLY A C 1
ATOM 1376 O O . GLY A 1 172 ? 18.088 -7.730 5.796 1.00 61.84 172 GLY A O 1
ATOM 1377 N N . ILE A 1 173 ? 17.401 -8.899 4.015 1.00 64.31 173 ILE A N 1
ATOM 1378 C CA . ILE A 1 173 ? 17.122 -7.727 3.160 1.00 64.31 173 ILE A CA 1
ATOM 1379 C C . ILE A 1 173 ? 15.875 -6.967 3.652 1.00 64.31 173 ILE A C 1
ATOM 1381 O O . ILE A 1 173 ? 15.629 -5.822 3.272 1.00 64.31 173 ILE A O 1
ATOM 1385 N N . ILE A 1 174 ? 15.078 -7.598 4.513 1.00 64.12 174 ILE A N 1
ATOM 1386 C CA . ILE A 1 174 ? 13.779 -7.090 4.946 1.00 64.12 174 ILE A CA 1
ATOM 1387 C C . ILE A 1 174 ? 13.936 -6.028 6.037 1.00 64.12 174 ILE A C 1
ATOM 1389 O O . ILE A 1 174 ? 14.703 -6.233 6.981 1.00 64.12 174 ILE A O 1
ATOM 1393 N N . PRO A 1 175 ? 13.187 -4.908 5.970 1.00 65.56 175 PRO A N 1
ATOM 1394 C CA . PRO A 1 175 ? 13.268 -3.848 6.968 1.00 65.56 175 PRO A CA 1
ATOM 1395 C C . PRO A 1 175 ? 12.788 -4.307 8.358 1.00 65.56 175 PRO A C 1
ATOM 1397 O O . PRO A 1 175 ? 11.616 -4.191 8.711 1.00 65.56 175 PRO A O 1
ATOM 1400 N N . THR A 1 176 ? 13.711 -4.754 9.212 1.00 69.56 176 THR A N 1
ATOM 1401 C CA . THR A 1 176 ? 13.421 -5.162 10.605 1.00 69.56 176 THR A CA 1
ATOM 1402 C C . THR A 1 176 ? 12.808 -4.042 11.454 1.00 69.56 176 THR A C 1
ATOM 1404 O O . THR A 1 176 ? 12.085 -4.306 12.414 1.00 69.56 176 THR A O 1
ATOM 1407 N N . LYS A 1 177 ? 13.055 -2.776 11.092 1.00 73.56 177 LYS A N 1
ATOM 1408 C CA . LYS A 1 177 ? 12.467 -1.597 11.749 1.00 73.56 177 LYS A CA 1
ATOM 1409 C C . LYS A 1 177 ? 10.949 -1.503 11.554 1.00 73.56 177 LYS A C 1
ATOM 1411 O O . LYS A 1 177 ? 10.266 -1.090 12.487 1.00 73.56 177 LYS A O 1
ATOM 1416 N N . GLN A 1 178 ? 10.433 -1.902 10.389 1.00 74.56 178 GLN A N 1
ATOM 1417 C CA . GLN A 1 178 ? 9.001 -1.825 10.087 1.00 74.56 178 GLN A CA 1
ATOM 1418 C C . GLN A 1 178 ? 8.224 -2.833 10.936 1.00 74.56 178 GLN A C 1
ATOM 1420 O O . GLN A 1 178 ? 7.315 -2.449 11.659 1.00 74.56 178 GLN A O 1
ATOM 1425 N N . ILE A 1 179 ? 8.707 -4.078 10.990 1.00 78.31 179 ILE A N 1
ATOM 1426 C CA . ILE A 1 179 ? 8.122 -5.149 11.809 1.00 78.31 179 ILE A CA 1
ATOM 1427 C C . ILE A 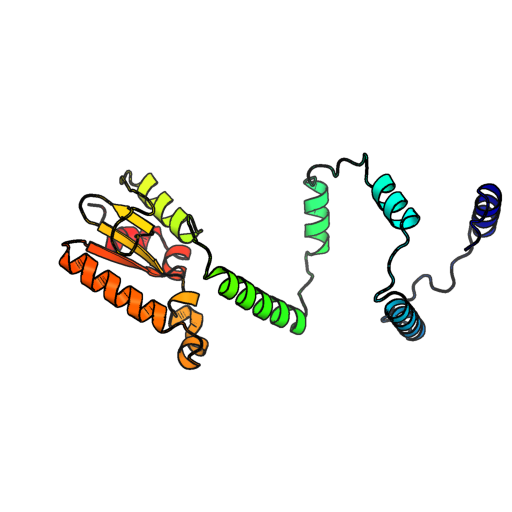1 179 ? 8.059 -4.740 13.290 1.00 78.31 179 ILE A C 1
ATOM 1429 O O . ILE A 1 179 ? 7.037 -4.912 13.952 1.00 78.31 179 ILE A O 1
ATOM 1433 N N . LYS A 1 180 ? 9.137 -4.144 13.826 1.00 83.31 180 LYS A N 1
ATOM 1434 C CA . LYS A 1 180 ? 9.151 -3.633 15.210 1.00 83.31 180 LYS A CA 1
ATOM 1435 C C . LYS A 1 180 ? 8.102 -2.541 15.429 1.00 83.31 180 LYS A C 1
ATOM 1437 O O . LYS A 1 180 ? 7.445 -2.528 16.467 1.00 83.31 180 LYS A O 1
ATOM 1442 N N . ARG A 1 181 ? 7.937 -1.634 14.462 1.00 83.50 181 ARG A N 1
ATOM 1443 C CA . ARG A 1 181 ? 6.916 -0.584 14.511 1.00 83.50 181 ARG A CA 1
ATOM 1444 C C . ARG A 1 181 ? 5.506 -1.177 14.484 1.00 83.50 181 ARG A C 1
ATOM 1446 O O . ARG A 1 181 ? 4.685 -0.747 15.287 1.00 83.50 181 ARG A O 1
ATOM 1453 N N . ASP A 1 182 ? 5.244 -2.172 13.644 1.00 85.88 182 ASP A N 1
ATOM 1454 C CA . ASP A 1 182 ? 3.925 -2.815 13.543 1.00 85.88 182 ASP A CA 1
ATOM 1455 C C . ASP A 1 182 ? 3.527 -3.497 14.860 1.00 85.88 182 ASP A C 1
ATOM 1457 O O . ASP A 1 182 ? 2.396 -3.348 15.324 1.00 85.88 182 ASP A O 1
ATOM 1461 N N . ILE A 1 183 ? 4.480 -4.158 15.529 1.00 86.94 183 ILE A N 1
ATOM 1462 C CA . ILE A 1 183 ? 4.267 -4.749 16.861 1.00 86.94 183 ILE A CA 1
ATOM 1463 C C . ILE A 1 183 ? 3.876 -3.672 17.885 1.00 86.94 183 ILE A C 1
ATOM 1465 O O . ILE A 1 183 ? 2.961 -3.884 18.682 1.00 86.94 183 ILE A O 1
ATOM 1469 N N . LEU A 1 184 ? 4.546 -2.515 17.872 1.00 90.12 184 LEU A N 1
ATOM 1470 C CA . LEU A 1 184 ? 4.232 -1.400 18.774 1.00 90.12 184 LEU A CA 1
ATOM 1471 C C . LEU A 1 184 ? 2.855 -0.793 18.480 1.00 90.12 184 LEU A C 1
ATOM 1473 O O . LEU A 1 184 ? 2.112 -0.495 19.414 1.00 90.12 184 LEU A O 1
ATOM 1477 N N . VAL A 1 185 ? 2.504 -0.645 17.199 1.00 90.56 185 VAL A N 1
ATOM 1478 C CA . VAL A 1 185 ? 1.179 -0.179 16.765 1.00 90.56 185 VAL A CA 1
ATOM 1479 C C . VAL A 1 185 ? 0.090 -1.119 17.265 1.00 90.56 185 VAL A C 1
ATOM 1481 O O . VAL A 1 185 ? -0.839 -0.654 17.919 1.00 90.56 185 VAL A O 1
ATOM 1484 N N . ASN A 1 186 ? 0.245 -2.427 17.058 1.00 91.06 186 ASN A N 1
ATOM 1485 C CA . ASN A 1 186 ? -0.742 -3.413 17.500 1.00 91.06 186 ASN A CA 1
ATOM 1486 C C . ASN A 1 186 ? -0.913 -3.401 19.022 1.00 91.06 186 ASN A C 1
ATOM 1488 O O . ASN A 1 186 ? -2.040 -3.394 19.507 1.00 91.06 186 ASN A O 1
ATOM 1492 N N . LYS A 1 187 ? 0.190 -3.359 19.782 1.00 91.69 187 LYS A N 1
ATOM 1493 C CA . LYS A 1 187 ? 0.129 -3.287 21.250 1.00 91.69 187 LYS A CA 1
ATOM 1494 C C . LYS A 1 187 ? -0.609 -2.038 21.722 1.00 91.69 187 LYS A C 1
ATOM 1496 O O . LYS A 1 187 ? -1.469 -2.136 22.588 1.00 91.69 187 LYS A O 1
ATOM 1501 N N . LYS A 1 188 ? -0.293 -0.875 21.150 1.00 93.19 188 LYS A N 1
ATOM 1502 C CA . LYS A 1 188 ? -0.901 0.387 21.575 1.00 93.19 188 LYS A CA 1
ATOM 1503 C C . LYS A 1 188 ? -2.376 0.489 21.192 1.00 93.19 188 LYS A C 1
ATOM 1505 O O . LYS A 1 188 ? -3.150 0.987 21.993 1.00 93.19 188 LYS A O 1
ATOM 1510 N N . LEU A 1 189 ? -2.766 0.009 20.012 1.00 93.25 189 LEU A N 1
ATOM 1511 C CA . LEU A 1 189 ? -4.171 -0.014 19.600 1.00 93.25 189 LEU A CA 1
ATOM 1512 C C . LEU A 1 189 ? -5.004 -0.960 20.469 1.00 93.25 189 LEU A C 1
ATOM 1514 O O . LEU A 1 189 ? -6.057 -0.554 20.941 1.00 93.25 189 LEU A O 1
ATOM 1518 N N . LYS A 1 190 ? -4.486 -2.154 20.784 1.00 91.62 190 LYS A N 1
ATOM 1519 C CA . LYS A 1 190 ? -5.153 -3.078 21.715 1.00 91.62 190 LYS A CA 1
ATOM 1520 C C . LYS A 1 190 ? -5.321 -2.492 23.119 1.00 91.62 190 LYS A C 1
ATOM 1522 O O . LYS A 1 190 ? -6.357 -2.678 23.732 1.00 91.62 190 LYS A O 1
ATOM 1527 N N . LEU A 1 191 ? -4.324 -1.756 23.620 1.00 92.94 191 LEU A N 1
ATOM 1528 C CA . LEU A 1 191 ? -4.428 -1.048 24.907 1.00 92.94 191 LEU A CA 1
ATOM 1529 C C . LEU A 1 191 ? -5.477 0.073 24.901 1.00 92.94 191 LEU A C 1
ATOM 1531 O O . LEU A 1 191 ? -5.932 0.481 25.962 1.00 92.94 191 LEU A O 1
ATOM 1535 N N . LEU A 1 192 ? -5.820 0.590 23.722 1.00 92.25 192 LEU A N 1
ATOM 1536 C CA . LEU A 1 192 ? -6.847 1.610 23.525 1.00 92.25 192 LEU A CA 1
ATOM 1537 C C . LEU A 1 192 ? -8.212 0.997 23.158 1.00 92.25 192 LEU A C 1
ATOM 1539 O O . LEU A 1 192 ? -9.072 1.727 22.679 1.00 92.25 192 LEU A O 1
ATOM 1543 N N . ASP A 1 193 ? -8.385 -0.315 23.355 1.00 93.19 193 ASP A N 1
ATOM 1544 C CA . ASP A 1 193 ? -9.620 -1.065 23.086 1.00 93.19 193 ASP A CA 1
ATOM 1545 C C . ASP A 1 193 ? -10.041 -1.098 21.602 1.00 93.19 193 ASP A C 1
ATOM 1547 O O . ASP A 1 193 ? -11.219 -1.171 21.256 1.00 93.19 193 ASP A O 1
ATOM 1551 N N . TYR A 1 194 ? -9.057 -1.039 20.695 1.00 93.81 194 TYR A N 1
ATOM 1552 C CA . TYR A 1 194 ? -9.280 -1.242 19.262 1.00 93.81 194 TYR A CA 1
ATOM 1553 C C . TYR A 1 194 ? -9.029 -2.692 18.851 1.00 93.81 194 TYR A C 1
ATOM 1555 O O . TYR A 1 194 ? -7.972 -3.268 19.145 1.00 93.81 194 TYR A O 1
ATOM 1563 N N . ASP A 1 195 ? -9.943 -3.224 18.045 1.00 92.75 195 ASP A N 1
ATOM 1564 C CA . ASP A 1 195 ? -9.780 -4.500 17.362 1.00 92.75 195 ASP A CA 1
ATOM 1565 C C . ASP A 1 195 ? -8.915 -4.313 16.117 1.00 92.75 195 ASP A C 1
ATOM 1567 O O . ASP A 1 195 ? -9.241 -3.545 15.213 1.00 92.75 195 ASP A O 1
ATOM 1571 N N . VAL A 1 196 ? -7.769 -4.994 16.072 1.00 92.81 196 VAL A N 1
ATOM 1572 C CA . VAL A 1 196 ? -6.780 -4.827 15.000 1.00 92.81 196 VAL A CA 1
ATOM 1573 C C . VAL A 1 196 ? -6.730 -6.064 14.115 1.00 92.81 196 VAL A C 1
ATOM 1575 O O . VAL A 1 196 ? -6.216 -7.103 14.533 1.00 92.81 196 VAL A O 1
ATOM 1578 N N . PHE A 1 197 ? -7.155 -5.908 12.864 1.00 92.00 197 PHE A N 1
ATOM 1579 C CA . PHE A 1 197 ? -7.045 -6.914 11.812 1.00 92.00 197 PHE A CA 1
ATOM 1580 C C . PHE A 1 197 ? -5.920 -6.542 10.847 1.00 92.00 197 PHE A C 1
ATOM 1582 O O . PHE A 1 197 ? -5.798 -5.391 10.421 1.00 92.00 197 PHE A O 1
ATOM 1589 N N . ARG A 1 198 ? -5.074 -7.515 10.499 1.00 90.44 198 ARG A N 1
ATOM 1590 C CA . ARG A 1 198 ? -3.992 -7.330 9.525 1.00 90.44 198 ARG A CA 1
ATOM 1591 C C . ARG A 1 198 ? -4.087 -8.360 8.421 1.00 90.44 198 ARG A C 1
ATOM 1593 O O . ARG A 1 198 ? -4.076 -9.558 8.695 1.00 90.44 198 ARG A O 1
ATOM 1600 N N . PHE A 1 199 ? -4.099 -7.888 7.183 1.00 90.44 199 PHE A N 1
ATOM 1601 C CA . PHE A 1 199 ? -4.181 -8.734 6.003 1.00 90.44 199 PHE A CA 1
ATOM 1602 C C . PHE A 1 199 ? -2.962 -8.544 5.123 1.00 90.44 199 PHE A C 1
ATOM 1604 O O . PHE A 1 199 ? -2.534 -7.423 4.861 1.00 90.44 199 PHE A O 1
ATOM 1611 N N . TRP A 1 200 ? -2.411 -9.645 4.624 1.00 89.31 200 TRP A N 1
ATOM 1612 C CA . TRP A 1 200 ? -1.344 -9.564 3.642 1.00 89.31 200 TRP A CA 1
ATOM 1613 C C . TRP A 1 200 ? -1.898 -9.190 2.271 1.00 89.31 200 TRP A C 1
ATOM 1615 O O . TRP A 1 200 ? -2.914 -9.727 1.832 1.00 89.31 200 TRP A O 1
ATOM 1625 N N . GLU A 1 201 ? -1.167 -8.350 1.538 1.00 88.19 201 GLU A N 1
ATOM 1626 C CA . GLU A 1 201 ? -1.535 -7.946 0.174 1.00 88.19 201 GLU A CA 1
ATOM 1627 C C . GLU A 1 201 ? -1.848 -9.141 -0.746 1.00 88.19 201 GLU A C 1
ATOM 1629 O O . GLU A 1 201 ? -2.803 -9.083 -1.514 1.00 88.19 201 GLU A O 1
ATOM 1634 N N . HIS A 1 202 ? -1.078 -10.232 -0.674 1.00 86.62 202 HIS A N 1
ATOM 1635 C CA . HIS A 1 202 ? -1.307 -11.401 -1.528 1.00 86.62 202 HIS A CA 1
ATOM 1636 C C . HIS A 1 202 ? -2.607 -12.138 -1.193 1.00 86.62 202 HIS A C 1
ATOM 1638 O O . HIS A 1 202 ? -3.280 -12.606 -2.107 1.00 86.62 202 HIS A O 1
ATOM 1644 N N . ASP A 1 203 ? -2.972 -12.222 0.087 1.00 87.75 203 ASP A N 1
ATOM 1645 C CA . ASP A 1 203 ? -4.216 -12.863 0.506 1.00 87.75 203 ASP A CA 1
ATOM 1646 C C . ASP A 1 203 ? -5.415 -12.020 0.034 1.00 87.75 203 ASP A C 1
ATOM 1648 O O . ASP A 1 203 ? -6.347 -12.553 -0.568 1.00 87.75 203 ASP A O 1
ATOM 1652 N N . VAL A 1 204 ? -5.331 -10.689 0.163 1.00 87.12 204 VAL A N 1
ATOM 1653 C CA . VAL A 1 204 ? -6.348 -9.753 -0.353 1.00 87.12 204 VAL A CA 1
ATOM 1654 C C . VAL A 1 204 ? -6.484 -9.845 -1.875 1.00 87.12 204 VAL A C 1
ATOM 1656 O O . VAL A 1 204 ? -7.592 -9.871 -2.401 1.00 87.12 204 VAL A O 1
ATOM 1659 N N . LEU A 1 205 ? -5.377 -9.900 -2.616 1.00 85.81 205 LEU A N 1
ATOM 1660 C CA . LEU A 1 205 ? -5.431 -9.967 -4.081 1.00 85.81 205 LEU A CA 1
ATOM 1661 C C . LEU A 1 205 ? -6.005 -11.290 -4.602 1.00 85.81 205 LEU A C 1
ATOM 1663 O O . LEU A 1 205 ? -6.578 -11.299 -5.690 1.00 85.81 205 LEU A O 1
ATOM 1667 N N . ASN A 1 206 ? -5.844 -12.383 -3.854 1.00 85.50 206 ASN A N 1
ATOM 1668 C CA . ASN A 1 206 ? -6.319 -13.701 -4.263 1.00 85.50 206 ASN A CA 1
ATOM 1669 C C . ASN A 1 206 ? -7.771 -13.952 -3.852 1.00 85.50 206 ASN A C 1
ATOM 1671 O O . ASN A 1 206 ? -8.529 -14.504 -4.646 1.00 85.50 206 ASN A O 1
ATOM 1675 N N . ASN A 1 207 ? -8.155 -13.581 -2.627 1.00 85.88 207 ASN A N 1
ATOM 1676 C CA . ASN A 1 207 ? -9.489 -13.869 -2.112 1.00 85.88 207 ASN A CA 1
ATOM 1677 C C . ASN A 1 207 ? -9.948 -12.852 -1.055 1.00 85.88 207 ASN A C 1
ATOM 1679 O O . ASN A 1 207 ? -10.068 -13.158 0.129 1.00 85.88 207 ASN A O 1
ATOM 1683 N N . VAL A 1 208 ? -10.208 -11.617 -1.491 1.00 86.50 208 VAL A N 1
ATOM 1684 C CA . VAL A 1 208 ? -10.649 -10.535 -0.597 1.00 86.50 208 VAL A CA 1
ATOM 1685 C C . VAL A 1 208 ? -11.997 -10.815 0.078 1.00 86.50 208 VAL A C 1
ATOM 1687 O O . VAL A 1 208 ? -12.171 -10.465 1.241 1.00 86.50 208 VAL A O 1
ATOM 1690 N N . TYR A 1 209 ? -12.952 -11.427 -0.629 1.00 83.12 209 TYR A N 1
ATOM 1691 C CA . TYR A 1 209 ? -14.322 -11.568 -0.130 1.00 83.12 209 TYR A CA 1
ATOM 1692 C C . TYR A 1 209 ? -14.401 -12.573 1.020 1.00 83.12 209 TYR A C 1
ATOM 1694 O O . TYR A 1 209 ? -14.891 -12.222 2.092 1.00 83.12 209 TYR A O 1
ATOM 1702 N N . ASP A 1 210 ? -13.865 -13.783 0.834 1.00 83.56 210 ASP A N 1
ATOM 1703 C CA . ASP A 1 210 ? -13.927 -14.824 1.867 1.00 83.56 210 ASP A CA 1
ATOM 1704 C C . ASP A 1 210 ? -13.103 -14.444 3.098 1.00 83.56 210 ASP A C 1
ATOM 1706 O O . ASP A 1 210 ? -13.499 -14.717 4.229 1.00 83.56 210 ASP A O 1
ATOM 1710 N N . LEU A 1 211 ? -11.981 -13.759 2.880 1.00 83.75 211 LEU A N 1
ATOM 1711 C CA . LEU A 1 211 ? -11.093 -13.301 3.939 1.00 83.75 211 LEU A CA 1
ATOM 1712 C C . LEU A 1 211 ? -11.756 -12.239 4.823 1.00 83.75 211 LEU A C 1
ATOM 1714 O O . LEU A 1 211 ? -11.740 -12.364 6.044 1.00 83.75 211 LEU A O 1
ATOM 1718 N N . ILE A 1 212 ? -12.400 -11.233 4.223 1.00 82.75 212 ILE A N 1
ATOM 1719 C CA . ILE A 1 212 ? -13.141 -10.220 4.989 1.00 82.75 212 ILE A CA 1
ATOM 1720 C C . ILE A 1 212 ? -14.353 -10.850 5.677 1.00 82.75 212 ILE A C 1
ATOM 1722 O O . ILE A 1 212 ? -14.598 -10.574 6.849 1.00 82.75 212 ILE A O 1
ATOM 1726 N N . LYS A 1 213 ? -15.088 -11.720 4.975 1.00 81.75 213 LYS A N 1
ATOM 1727 C CA . LYS A 1 213 ? -16.271 -12.398 5.514 1.00 81.75 213 LYS A CA 1
ATOM 1728 C C . LYS A 1 213 ? -15.944 -13.274 6.723 1.00 81.75 213 LYS A C 1
ATOM 1730 O O . LYS A 1 213 ? -16.703 -13.271 7.687 1.00 81.75 213 LYS A O 1
ATOM 1735 N N . GLY A 1 214 ? -14.845 -14.025 6.670 1.00 80.62 214 GLY A N 1
ATOM 1736 C CA . GLY A 1 214 ? -14.440 -14.929 7.748 1.00 80.62 214 GLY A CA 1
ATOM 1737 C C . GLY A 1 214 ? -13.991 -14.199 9.014 1.00 80.62 214 GLY A C 1
ATOM 1738 O O . GLY A 1 214 ? -14.287 -14.652 10.117 1.00 80.62 214 GLY A O 1
ATOM 1739 N N . GLU A 1 215 ? -13.311 -13.064 8.852 1.00 80.38 215 GLU A N 1
ATOM 1740 C CA . GLU A 1 215 ? -12.659 -12.341 9.952 1.00 80.38 215 GLU A CA 1
ATOM 1741 C C . GLU A 1 215 ? -13.563 -11.280 10.575 1.00 80.38 215 GLU A C 1
ATOM 1743 O O . GLU A 1 215 ? -13.6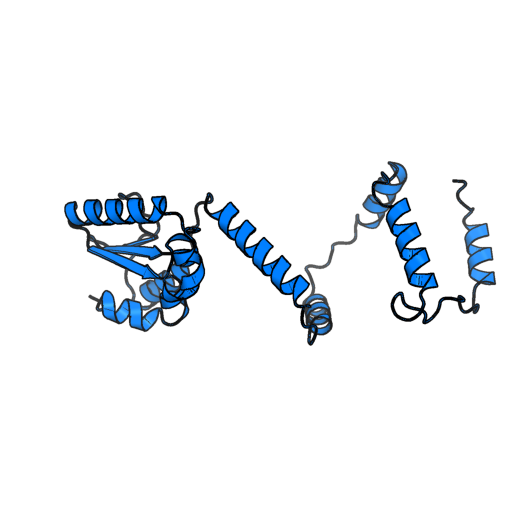76 -11.206 11.796 1.00 80.38 215 GLU A O 1
ATOM 1748 N N . LEU A 1 216 ? -14.262 -10.494 9.749 1.00 76.38 216 LEU A N 1
ATOM 1749 C CA . LEU A 1 216 ? -15.198 -9.481 10.243 1.00 76.38 216 LEU A CA 1
ATOM 1750 C C . LEU A 1 216 ? -16.578 -10.056 10.564 1.00 76.38 216 LEU A C 1
ATOM 1752 O O . LEU A 1 216 ? -17.396 -9.304 11.083 1.00 76.38 216 LEU A O 1
ATOM 1756 N N . LYS A 1 217 ? -16.831 -11.338 10.229 1.00 65.88 217 LYS A N 1
ATOM 1757 C CA . LYS A 1 217 ? -18.106 -12.056 10.414 1.00 65.88 217 LYS A CA 1
ATOM 1758 C C . LYS A 1 217 ? -19.290 -11.108 10.279 1.00 65.88 217 LYS A C 1
ATOM 1760 O O . LYS A 1 217 ? -19.977 -10.929 11.270 1.00 65.88 217 LYS A O 1
ATOM 1765 N N . PHE A 1 218 ? -19.400 -10.458 9.108 1.00 58.03 218 PHE A N 1
ATOM 1766 C CA . PHE A 1 218 ? -20.307 -9.337 8.814 1.00 58.03 218 PHE A CA 1
ATOM 1767 C C . PHE A 1 218 ? -21.344 -9.138 9.921 1.00 58.03 218 PHE A C 1
ATOM 1769 O O . PHE A 1 218 ? -22.306 -9.900 9.947 1.00 58.03 218 PHE A O 1
ATOM 1776 N N . VAL A 1 219 ? -21.001 -8.224 10.843 1.00 48.56 219 VAL A N 1
ATOM 1777 C CA . VAL A 1 219 ? -21.684 -7.893 12.109 1.00 48.56 219 VAL A CA 1
ATOM 1778 C C . VAL A 1 219 ? -23.122 -8.395 12.194 1.00 48.56 219 VAL A C 1
ATOM 1780 O O . VAL A 1 219 ? -23.923 -8.002 11.317 1.00 48.56 219 VAL A O 1
#

Radius of gyration: 29.08 Å; Cα contacts (8 Å, |Δi|>4): 153; chains: 1; bounding box: 55×43×85 Å

pLDDT: mean 74.66, std 13.4, range [34.78, 94.0]